Protein AF-A0A6N9CZC6-F1 (afdb_monomer_lite)

Sequence (243 aa):
MSFFLDFPEVEDEIEYLVAKSAAEATLAEVTAHAKKKPVDVLSEYLCNDPKANKLKLVVRIAGGSIERLKRIVEAMYNGASINDISKNEVIRKRIASFLINPNNETMFIPRFIRGGFKLPYDWMEYLKDERFLFVLYRDSVGPKYAARMGFQFEQEIREKISELDYVCEKGKVEIVGNKEVDIVVPQIKDPVLLVMVSYSLTTSSLQSSKANEQRQMYNMVQERNRSRLHQGKKVFFVNVVDG

Secondary structure (DSSP, 8-state):
---S---HHHHHHHHHHHHHHHHHHS-TTGGG-TTS-HHHHHHHHHTT-TTSHHHHHHHHHTT--HHHHHHHHHHHTTT--GGGGGT-HHHHHHHHHHHH-TTTS-TTS-HHHHHTTPPPTTHHHHTT-HHHHHHHHHHHHHHHHHHHHHHHHHHHHHHHHHTTT---EEEEEGGGTSEEEEEEES-TTS-SEEEEEEE-SS--HHHHHHHHHHHHHHHHHHHHHHHTGGG--PPEEEEEEE-

pLDDT: mean 83.21, std 10.36, range [39.59, 96.56]

Foldseek 3Di:
DDQDQDDVVLVVVLLVVLLVLLVVQQPPVCVPPPPPDQLVVQLVSQQQPQPCSNVQLLLVLLQHHPVLVQVVLCVQPVHDGPNCSNPDSVSSSVLSCLLCPVPPRDPPDDPVSSSSRHHDPCNNVCSNPSVSSSVVSSVVCLVVSQVVSQVVVLVVVQVVVVVVVADWDWAFAVLQPRDTFSTFTRDRPQGQETEHTETDPDDDPVLVVVVVSLVSSVVSLVVVCVVPVPVPRHHYYHYHYGD

Structure (mmCIF, N/CA/C/O backbone):
data_AF-A0A6N9CZC6-F1
#
_entry.id   AF-A0A6N9CZC6-F1
#
loop_
_atom_site.group_PDB
_atom_site.id
_atom_site.type_symbol
_atom_site.label_atom_id
_atom_site.label_alt_id
_atom_site.label_comp_id
_atom_site.label_asym_id
_atom_site.label_entity_id
_atom_site.label_seq_id
_atom_site.pdbx_PDB_ins_code
_atom_site.Cartn_x
_atom_site.Cartn_y
_atom_site.Cartn_z
_atom_site.occupancy
_atom_site.B_iso_or_equiv
_atom_site.auth_seq_id
_atom_site.auth_comp_id
_atom_site.auth_asym_id
_atom_site.auth_atom_id
_atom_site.pdbx_PDB_model_num
ATOM 1 N N . MET A 1 1 ? -9.084 -26.966 8.556 1.00 44.09 1 MET A N 1
ATOM 2 C CA . MET A 1 1 ? -9.887 -25.733 8.443 1.00 44.09 1 MET A CA 1
ATOM 3 C C . MET A 1 1 ? -8.962 -24.712 7.810 1.00 44.09 1 MET A C 1
ATOM 5 O O . MET A 1 1 ? -7.883 -24.519 8.353 1.00 44.09 1 MET A O 1
ATOM 9 N N . SER A 1 2 ? -9.272 -24.233 6.605 1.00 39.59 2 SER A N 1
ATOM 10 C CA . SER A 1 2 ? -8.464 -23.193 5.954 1.00 39.59 2 SER A CA 1
ATOM 11 C C . SER A 1 2 ? -8.762 -21.872 6.660 1.00 39.59 2 SER A C 1
ATOM 13 O O . SER A 1 2 ? -9.933 -21.578 6.873 1.00 39.59 2 SER A O 1
ATOM 15 N N . PHE A 1 3 ? -7.728 -21.151 7.093 1.00 57.88 3 PHE A N 1
ATOM 16 C CA . PHE A 1 3 ? -7.838 -19.921 7.892 1.00 57.88 3 PHE A CA 1
ATOM 17 C C . PHE A 1 3 ? -7.785 -18.645 7.040 1.00 57.88 3 PHE A C 1
ATOM 19 O O . PHE A 1 3 ? -7.690 -17.561 7.588 1.00 57.88 3 PHE A O 1
ATOM 26 N N . PHE A 1 4 ? -7.827 -18.746 5.711 1.00 68.44 4 PHE A N 1
ATOM 27 C CA . PHE A 1 4 ? -7.813 -17.557 4.864 1.00 68.44 4 PHE A CA 1
ATOM 28 C C . PHE A 1 4 ? -9.221 -16.976 4.734 1.00 68.44 4 PHE A C 1
ATOM 30 O O . PHE A 1 4 ? -10.158 -17.714 4.431 1.00 68.44 4 PHE A O 1
ATOM 37 N N . LEU A 1 5 ? -9.343 -15.658 4.929 1.00 75.88 5 LEU A N 1
ATOM 38 C CA . LEU A 1 5 ? -10.502 -14.892 4.470 1.00 75.88 5 LEU A CA 1
ATOM 39 C C . LEU A 1 5 ? -10.772 -15.209 2.994 1.00 75.88 5 LEU A C 1
ATOM 41 O O . LEU A 1 5 ? -9.836 -15.221 2.192 1.00 75.88 5 LEU A O 1
ATOM 45 N N . ASP A 1 6 ? -12.038 -15.441 2.662 1.00 81.81 6 ASP A N 1
ATOM 46 C CA . ASP A 1 6 ? -12.502 -15.782 1.319 1.00 81.81 6 ASP A CA 1
ATOM 47 C C . ASP A 1 6 ? -13.590 -14.782 0.915 1.00 81.81 6 ASP A C 1
ATOM 49 O O . ASP A 1 6 ? -14.705 -14.822 1.433 1.00 81.81 6 ASP A O 1
ATOM 53 N N . PHE A 1 7 ? -13.219 -13.848 0.039 1.00 86.69 7 PHE A N 1
ATOM 54 C CA . PHE A 1 7 ? -14.096 -12.817 -0.517 1.00 86.69 7 PHE A CA 1
ATOM 55 C C . PHE A 1 7 ? -13.980 -12.872 -2.046 1.00 86.69 7 PHE A C 1
ATOM 57 O O . PHE A 1 7 ? -13.168 -12.133 -2.618 1.00 86.69 7 PHE A O 1
ATOM 64 N N . PRO A 1 8 ? -14.747 -13.753 -2.719 1.00 88.12 8 PRO A N 1
ATOM 65 C CA 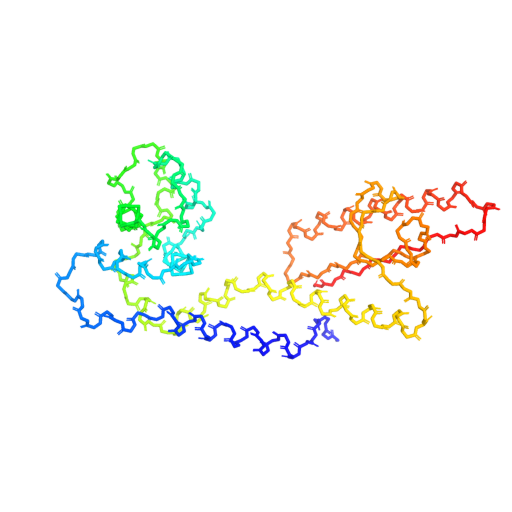. PRO A 1 8 ? -14.646 -13.968 -4.164 1.00 88.12 8 PRO A CA 1
ATOM 66 C C . PRO A 1 8 ? -14.773 -12.673 -4.973 1.00 88.12 8 PRO A C 1
ATOM 68 O O . PRO A 1 8 ? -14.046 -12.457 -5.938 1.00 88.12 8 PRO A O 1
ATOM 71 N N . GLU A 1 9 ? -15.623 -11.749 -4.531 1.00 88.50 9 GLU A N 1
ATOM 72 C CA . GLU A 1 9 ? -15.792 -10.434 -5.146 1.00 88.50 9 GLU A CA 1
ATOM 73 C C . GLU A 1 9 ? -14.521 -9.569 -5.105 1.00 88.50 9 GLU A C 1
ATOM 75 O O . GLU A 1 9 ? -14.256 -8.810 -6.041 1.00 88.50 9 GLU A O 1
ATOM 80 N N . VAL A 1 10 ? -13.706 -9.686 -4.050 1.00 87.12 10 VAL A N 1
ATOM 81 C CA . VAL A 1 10 ? -12.416 -8.989 -3.945 1.00 87.12 10 VAL A CA 1
ATOM 82 C C . VAL A 1 10 ? -11.394 -9.633 -4.879 1.00 87.12 10 VAL A C 1
ATOM 84 O O . VAL A 1 10 ? -10.600 -8.913 -5.495 1.00 87.12 10 VAL A O 1
ATOM 87 N N . GLU A 1 11 ? -11.409 -10.963 -4.998 1.00 86.81 11 GLU A N 1
ATOM 88 C CA . GLU A 1 11 ? -10.553 -11.692 -5.936 1.00 86.81 11 GLU A CA 1
ATOM 89 C C . GLU A 1 11 ? -10.871 -11.299 -7.382 1.00 86.81 11 GLU A C 1
ATOM 91 O O . GLU A 1 11 ? -9.972 -10.837 -8.090 1.00 86.81 11 GLU A O 1
ATOM 96 N N . ASP A 1 12 ? -12.144 -11.348 -7.779 1.00 89.88 12 ASP A N 1
ATOM 97 C CA . ASP A 1 12 ? -12.621 -10.960 -9.112 1.00 89.88 12 ASP A CA 1
ATOM 98 C C . ASP A 1 12 ? -12.241 -9.512 -9.457 1.00 89.88 12 ASP A C 1
ATOM 100 O O . ASP A 1 12 ? -11.750 -9.219 -10.555 1.00 89.88 12 ASP A O 1
ATOM 104 N N . GLU A 1 13 ? -12.413 -8.579 -8.513 1.00 88.06 13 GLU A N 1
ATOM 105 C CA . GLU A 1 13 ? -12.039 -7.178 -8.716 1.00 88.06 13 GLU A CA 1
ATOM 106 C C . GLU A 1 13 ? -10.526 -7.028 -8.950 1.00 88.06 13 GLU A C 1
ATOM 108 O O . GLU A 1 13 ? -10.077 -6.236 -9.787 1.00 88.06 13 GLU A O 1
ATOM 113 N N . ILE A 1 14 ? -9.714 -7.773 -8.201 1.00 86.88 14 ILE A N 1
ATOM 114 C CA . ILE A 1 14 ? -8.255 -7.747 -8.311 1.00 86.88 14 ILE A CA 1
ATOM 115 C C . ILE A 1 14 ? -7.799 -8.378 -9.624 1.00 86.88 14 ILE A C 1
ATOM 117 O O . ILE A 1 14 ? -6.962 -7.782 -10.309 1.00 86.88 14 ILE A O 1
ATOM 121 N N . GLU A 1 15 ? -8.355 -9.525 -10.010 1.00 87.69 15 GLU A N 1
ATOM 122 C CA . GLU A 1 15 ? -8.044 -10.185 -11.279 1.00 87.69 15 GLU A CA 1
ATOM 123 C C . GLU A 1 15 ? -8.408 -9.293 -12.469 1.00 87.69 15 GLU A C 1
ATOM 125 O O . GLU A 1 15 ? -7.579 -9.096 -13.365 1.00 87.69 15 GLU A O 1
ATOM 130 N N . TYR A 1 16 ? -9.577 -8.645 -12.433 1.00 88.00 16 TYR A N 1
ATOM 131 C CA . TYR A 1 16 ? -9.975 -7.665 -13.442 1.00 88.00 16 TYR A CA 1
ATOM 132 C C . TYR A 1 16 ? -8.980 -6.498 -13.542 1.00 88.00 16 TYR A C 1
ATOM 134 O O . TYR A 1 16 ? -8.562 -6.120 -14.641 1.00 88.00 16 TYR A O 1
ATOM 142 N N . LEU A 1 17 ? -8.547 -5.931 -12.410 1.00 84.06 17 LEU A N 1
ATOM 143 C CA . LEU A 1 17 ? -7.571 -4.835 -12.402 1.00 84.06 17 LEU A CA 1
ATOM 144 C C . LEU A 1 17 ? -6.201 -5.258 -12.935 1.00 84.06 17 LEU A C 1
ATOM 146 O O . LEU A 1 17 ? -5.549 -4.460 -13.618 1.00 84.06 17 LEU A O 1
ATOM 150 N N . VAL A 1 18 ? -5.752 -6.477 -12.625 1.00 85.75 18 VAL A N 1
ATOM 151 C CA . VAL A 1 18 ? -4.496 -7.038 -13.143 1.00 85.75 18 VAL A CA 1
ATOM 152 C C . VAL A 1 18 ? -4.597 -7.224 -14.654 1.00 85.75 18 VAL A C 1
ATOM 154 O O . VAL A 1 18 ? -3.734 -6.719 -15.371 1.00 85.75 18 VAL A O 1
ATOM 157 N N . ALA A 1 19 ? -5.664 -7.860 -15.144 1.00 84.25 19 ALA A N 1
ATOM 158 C CA . ALA A 1 19 ? -5.884 -8.092 -16.571 1.00 84.25 19 ALA A CA 1
ATOM 159 C C . ALA A 1 19 ? -5.955 -6.777 -17.361 1.00 84.25 19 ALA A C 1
ATOM 161 O O . ALA A 1 19 ? -5.251 -6.606 -18.357 1.00 84.25 19 ALA A O 1
ATOM 162 N N . LYS A 1 20 ? -6.732 -5.805 -16.869 1.00 83.62 20 LYS A N 1
ATOM 163 C CA . LYS A 1 20 ? -6.833 -4.472 -17.473 1.00 83.62 20 LYS A CA 1
ATOM 164 C C . LYS A 1 20 ? -5.480 -3.758 -17.516 1.00 83.62 20 LYS A C 1
ATOM 166 O O . LYS A 1 20 ? -5.111 -3.209 -18.549 1.00 83.62 20 LYS A O 1
ATOM 171 N N . SER A 1 21 ? -4.731 -3.778 -16.411 1.00 80.50 21 SER A N 1
ATOM 172 C CA . SER A 1 21 ? -3.425 -3.107 -16.332 1.00 80.50 21 SER A CA 1
ATOM 173 C C . SER A 1 21 ? -2.384 -3.758 -17.240 1.00 80.50 21 SER A C 1
ATOM 175 O O . SER A 1 21 ? -1.587 -3.047 -17.845 1.00 80.50 21 SER A O 1
ATOM 177 N N . ALA A 1 22 ? -2.396 -5.089 -17.346 1.00 79.44 22 ALA A N 1
ATOM 178 C CA . ALA A 1 22 ? -1.521 -5.822 -18.250 1.00 79.44 22 ALA A CA 1
ATOM 179 C C . ALA A 1 22 ? -1.810 -5.437 -19.707 1.00 79.44 22 ALA A C 1
ATOM 181 O O . ALA A 1 22 ? -0.889 -5.028 -20.406 1.00 79.44 22 ALA A O 1
ATOM 182 N N . ALA A 1 23 ? -3.081 -5.444 -20.119 1.00 77.81 23 ALA A N 1
ATOM 183 C CA . ALA A 1 23 ? -3.487 -5.075 -21.475 1.00 77.81 23 ALA A CA 1
ATOM 184 C C . ALA A 1 23 ? -3.146 -3.615 -21.841 1.00 77.81 23 ALA A C 1
ATOM 186 O O . ALA A 1 23 ? -2.689 -3.348 -22.949 1.00 77.81 23 ALA A O 1
ATOM 187 N N . GLU A 1 24 ? -3.318 -2.663 -20.915 1.00 77.56 24 GLU A N 1
ATOM 188 C CA . GLU A 1 24 ? -2.956 -1.247 -21.122 1.00 77.56 24 GLU A CA 1
ATOM 189 C C . GLU A 1 24 ? -1.434 -1.009 -21.191 1.00 77.56 24 GLU A C 1
ATOM 191 O O . GLU A 1 24 ? -0.971 -0.007 -21.752 1.00 77.56 24 GLU A O 1
ATOM 196 N N . ALA A 1 25 ? -0.652 -1.894 -20.572 1.00 72.44 25 ALA A N 1
ATOM 197 C CA . ALA A 1 25 ? 0.802 -1.814 -20.530 1.00 72.44 25 ALA A CA 1
ATOM 198 C C . ALA A 1 25 ? 1.474 -2.539 -21.695 1.00 72.44 25 ALA A C 1
ATOM 200 O O . ALA A 1 25 ? 2.618 -2.213 -22.019 1.00 72.44 25 ALA A O 1
ATOM 201 N N . THR A 1 26 ? 0.788 -3.495 -22.324 1.00 70.69 26 THR A N 1
ATOM 202 C CA . THR A 1 26 ? 1.320 -4.194 -23.489 1.00 70.69 26 THR A CA 1
ATOM 203 C C . THR A 1 26 ? 1.682 -3.183 -24.557 1.00 70.69 26 THR A C 1
ATOM 205 O O . THR A 1 26 ? 0.908 -2.303 -24.944 1.00 70.69 26 THR A O 1
ATOM 208 N N . LEU A 1 27 ? 2.906 -3.310 -25.041 1.00 69.25 27 LEU A N 1
ATOM 209 C CA . LEU A 1 27 ? 3.464 -2.410 -26.023 1.00 69.25 27 LEU A CA 1
ATOM 210 C C . LEU A 1 27 ? 3.004 -2.811 -27.430 1.00 69.25 27 LEU A C 1
ATOM 212 O O . LEU A 1 27 ? 3.810 -3.155 -28.293 1.00 69.25 27 LEU A O 1
ATOM 216 N N . ALA A 1 28 ? 1.688 -2.753 -27.661 1.00 58.84 28 ALA A N 1
ATOM 217 C CA . ALA A 1 28 ? 1.055 -3.042 -28.951 1.00 58.84 28 ALA A CA 1
ATOM 218 C C . ALA A 1 28 ? 1.571 -2.124 -30.083 1.00 58.84 28 ALA A C 1
ATOM 220 O O . ALA A 1 28 ? 1.475 -2.461 -31.259 1.00 58.84 28 ALA A O 1
ATOM 221 N N . GLU A 1 29 ? 2.175 -0.985 -29.731 1.00 53.75 29 GLU A N 1
ATOM 222 C CA . GLU A 1 29 ? 2.721 0.011 -30.660 1.00 53.75 29 GLU A CA 1
ATOM 223 C C . GLU A 1 29 ? 4.160 -0.287 -31.143 1.00 53.75 29 GLU A C 1
ATOM 225 O O . GLU A 1 29 ? 4.632 0.369 -32.073 1.00 53.75 29 GLU A O 1
ATOM 230 N N . VAL A 1 30 ? 4.884 -1.273 -30.581 1.00 53.44 30 VAL A N 1
ATOM 231 C CA . VAL A 1 30 ? 6.313 -1.500 -30.927 1.00 53.44 30 VAL A CA 1
ATOM 232 C C . VAL A 1 30 ? 6.559 -2.121 -32.297 1.00 53.44 30 VAL A C 1
ATOM 234 O O . VAL A 1 30 ? 7.688 -2.089 -32.796 1.00 53.44 30 VAL A O 1
ATOM 237 N N . THR A 1 31 ? 5.527 -2.592 -32.986 1.00 52.19 31 THR A N 1
ATOM 238 C CA . THR A 1 31 ? 5.663 -3.096 -34.360 1.00 52.19 31 THR A CA 1
ATOM 239 C C . THR A 1 31 ? 6.143 -2.016 -35.346 1.00 52.19 31 THR A C 1
ATOM 241 O O . THR A 1 31 ? 6.644 -2.358 -36.415 1.00 52.19 31 THR A O 1
ATOM 244 N N . ALA A 1 32 ? 6.084 -0.724 -34.989 1.00 54.78 32 ALA A N 1
ATOM 245 C CA . ALA A 1 32 ? 6.520 0.390 -35.837 1.00 54.78 32 ALA A CA 1
ATOM 246 C C . ALA A 1 32 ? 7.945 0.931 -35.546 1.00 54.78 32 ALA A C 1
ATOM 248 O O . ALA A 1 32 ? 8.435 1.790 -36.286 1.00 54.78 32 ALA A O 1
ATOM 249 N N . HIS A 1 33 ? 8.653 0.444 -34.513 1.00 58.25 33 HIS A N 1
ATOM 250 C CA . HIS A 1 33 ? 9.816 1.163 -33.942 1.00 58.25 33 HIS A CA 1
ATOM 251 C C . HIS A 1 33 ? 11.176 0.492 -34.162 1.00 58.25 33 HIS A C 1
ATOM 253 O O . HIS A 1 33 ? 12.175 0.955 -33.612 1.00 58.25 33 HIS A O 1
ATOM 259 N N . ALA A 1 34 ? 11.261 -0.517 -35.035 1.00 56.31 34 ALA A N 1
ATOM 260 C CA . ALA A 1 34 ? 12.482 -1.292 -35.311 1.00 56.31 34 ALA A CA 1
ATOM 261 C C . ALA A 1 34 ? 13.719 -0.466 -35.751 1.00 56.31 34 ALA A C 1
ATOM 263 O O . ALA A 1 34 ? 14.826 -0.994 -35.795 1.00 56.31 34 ALA A O 1
ATOM 264 N N . LYS A 1 35 ? 13.554 0.825 -36.080 1.00 69.12 35 LYS A N 1
ATOM 265 C CA . LYS A 1 35 ? 14.631 1.736 -36.516 1.00 69.12 35 LYS A CA 1
ATOM 266 C C . LYS A 1 35 ? 15.014 2.821 -35.496 1.00 69.12 35 LYS A C 1
ATOM 268 O O . LYS A 1 35 ? 15.937 3.588 -35.763 1.00 69.12 35 LYS A O 1
ATOM 273 N N . LYS A 1 36 ? 14.313 2.944 -34.363 1.00 80.56 36 LYS A N 1
ATOM 274 C CA . LYS A 1 36 ? 14.575 3.994 -33.359 1.00 80.56 36 LYS A CA 1
ATOM 275 C C . LYS A 1 36 ? 15.639 3.543 -32.352 1.00 80.56 36 LYS A C 1
ATOM 277 O O . LYS A 1 36 ? 15.807 2.352 -32.102 1.00 80.56 36 LYS A O 1
ATOM 282 N N . LYS A 1 37 ? 16.362 4.496 -31.747 1.00 87.00 37 LYS A N 1
ATOM 283 C CA . LYS A 1 37 ? 17.304 4.178 -30.662 1.00 87.00 37 LYS A CA 1
ATOM 284 C C . LYS A 1 37 ? 16.521 3.685 -29.434 1.00 87.00 37 LYS A C 1
ATOM 286 O O . LYS A 1 37 ? 15.453 4.233 -29.165 1.00 87.00 37 LYS A O 1
ATOM 291 N N . PRO A 1 38 ? 17.056 2.743 -28.632 1.00 87.31 38 PRO A N 1
ATOM 292 C CA . PRO A 1 38 ? 16.353 2.201 -27.463 1.00 87.31 38 PRO A CA 1
ATOM 293 C C . PRO A 1 38 ? 15.825 3.263 -26.485 1.00 87.31 38 PRO A C 1
ATOM 295 O O . PRO A 1 38 ? 14.725 3.123 -25.960 1.00 87.31 38 PRO A O 1
ATOM 298 N N . VAL A 1 39 ? 16.576 4.354 -26.285 1.00 89.38 39 VAL A N 1
ATOM 299 C CA . VAL A 1 39 ? 16.173 5.485 -25.426 1.00 89.38 39 VAL A CA 1
ATOM 300 C C . VAL A 1 39 ? 14.916 6.172 -25.949 1.00 89.38 39 VAL A C 1
ATOM 302 O O . VAL A 1 39 ? 14.040 6.521 -25.162 1.00 89.38 39 VAL A O 1
ATOM 305 N N . ASP A 1 40 ? 14.811 6.355 -27.264 1.00 88.75 40 ASP A N 1
ATOM 306 C CA . ASP A 1 40 ? 13.661 7.012 -27.881 1.00 88.75 40 ASP A CA 1
ATOM 307 C C . ASP A 1 40 ? 12.423 6.117 -27.805 1.00 88.75 40 ASP A C 1
ATOM 309 O O . ASP A 1 40 ? 11.349 6.604 -27.466 1.00 88.75 40 ASP A O 1
ATOM 313 N N . VAL A 1 41 ? 12.587 4.805 -28.019 1.00 87.69 41 VAL A N 1
ATOM 314 C CA . VAL A 1 41 ? 11.503 3.818 -27.866 1.00 87.69 41 VAL A CA 1
ATOM 315 C C . VAL A 1 41 ? 10.973 3.813 -26.434 1.00 87.69 41 VAL A C 1
ATOM 317 O O . VAL A 1 41 ? 9.769 3.932 -26.216 1.00 87.69 41 VAL A O 1
ATOM 320 N N . LEU A 1 42 ? 11.867 3.725 -25.446 1.00 88.44 42 LEU A N 1
ATOM 321 C CA . LEU A 1 42 ? 11.475 3.725 -24.040 1.00 88.44 42 LEU A CA 1
ATOM 322 C C . LEU A 1 42 ? 10.861 5.069 -23.623 1.00 88.44 42 LEU A C 1
ATOM 324 O O . LEU A 1 42 ? 9.877 5.102 -22.891 1.00 88.44 42 LEU A O 1
ATOM 328 N N . SER A 1 43 ? 11.406 6.185 -24.107 1.00 88.94 43 SER A N 1
ATOM 329 C CA . SER A 1 43 ? 10.829 7.503 -23.852 1.00 88.94 43 SER A CA 1
ATOM 330 C C . SER A 1 43 ? 9.417 7.614 -24.424 1.00 88.94 43 SER A C 1
ATOM 332 O O . SER A 1 43 ? 8.515 8.081 -23.743 1.00 88.94 43 SER A O 1
ATOM 334 N N . GLU A 1 44 ? 9.181 7.165 -25.649 1.00 87.44 44 GLU A N 1
ATOM 335 C CA . GLU A 1 44 ? 7.853 7.213 -26.264 1.00 87.44 44 GLU A CA 1
ATOM 336 C C . GLU A 1 44 ? 6.844 6.342 -25.511 1.00 87.44 44 GLU A C 1
ATOM 338 O O . GLU A 1 44 ? 5.753 6.810 -25.185 1.00 87.44 44 GLU A O 1
ATOM 343 N N . TYR A 1 45 ? 7.254 5.136 -25.108 1.00 85.88 45 TYR A N 1
ATOM 344 C CA . TYR A 1 45 ? 6.440 4.250 -24.278 1.00 85.88 45 TYR A CA 1
ATOM 345 C C . TYR A 1 45 ? 5.968 4.920 -22.976 1.00 85.88 45 TYR A C 1
ATOM 347 O O . TYR A 1 45 ? 4.810 4.782 -22.574 1.00 85.88 45 TYR A O 1
ATOM 355 N N . LEU A 1 46 ? 6.849 5.695 -22.340 1.00 86.94 46 LEU A N 1
ATOM 356 C CA . LEU A 1 46 ? 6.573 6.413 -21.094 1.00 86.94 46 LEU A CA 1
ATOM 357 C C . LEU A 1 46 ? 5.790 7.729 -21.291 1.00 86.94 46 LEU A C 1
ATOM 359 O O . LEU A 1 46 ? 5.404 8.358 -20.306 1.00 86.94 46 LEU A O 1
ATOM 363 N N . CYS A 1 47 ? 5.570 8.188 -22.529 1.00 83.31 47 CYS A N 1
ATOM 364 C CA . CYS A 1 47 ? 5.015 9.517 -22.815 1.00 83.31 47 CYS A CA 1
ATOM 365 C C . CYS A 1 47 ? 3.565 9.679 -22.328 1.00 83.31 47 CYS A C 1
ATOM 367 O O . CYS A 1 47 ? 3.195 10.740 -21.839 1.00 83.31 47 CYS A O 1
ATOM 369 N N . ASN A 1 48 ? 2.769 8.610 -22.376 1.00 73.06 48 ASN A N 1
ATOM 370 C CA . ASN A 1 48 ? 1.364 8.606 -21.960 1.00 73.06 48 ASN A CA 1
ATOM 371 C C . ASN A 1 48 ? 1.168 7.817 -20.657 1.00 73.06 48 ASN A C 1
ATOM 373 O O . ASN A 1 48 ? 0.332 6.919 -20.582 1.00 73.06 48 ASN A O 1
ATOM 377 N N . ASP A 1 49 ? 1.975 8.123 -19.635 1.00 75.75 49 ASP A N 1
ATOM 378 C CA . ASP A 1 49 ? 1.958 7.423 -18.345 1.00 75.75 49 ASP A CA 1
ATOM 379 C C . ASP A 1 49 ? 1.639 8.351 -17.151 1.00 75.75 49 ASP A C 1
ATOM 381 O O . ASP A 1 49 ? 2.501 8.628 -16.311 1.00 75.75 49 ASP A O 1
ATOM 385 N N . PRO A 1 50 ? 0.398 8.865 -17.034 1.00 66.62 50 PRO A N 1
ATOM 386 C CA . PRO A 1 50 ? 0.041 9.867 -16.025 1.00 66.62 50 PRO A CA 1
ATOM 387 C C . PRO A 1 50 ? 0.146 9.360 -14.577 1.00 66.62 50 PRO A C 1
ATOM 389 O O . PRO A 1 50 ? 0.248 10.164 -13.653 1.00 66.62 50 PRO A O 1
ATOM 392 N N . LYS A 1 51 ? 0.121 8.037 -14.359 1.00 71.81 51 LYS A N 1
ATOM 393 C CA . LYS A 1 51 ? 0.210 7.399 -13.029 1.00 71.81 51 LYS A CA 1
ATOM 394 C C . LYS A 1 51 ? 1.539 6.667 -12.789 1.00 71.81 51 LYS A C 1
ATOM 396 O O . LYS A 1 51 ? 1.665 5.933 -11.797 1.00 71.81 51 LYS A O 1
ATOM 401 N N . ALA A 1 52 ? 2.521 6.859 -13.673 1.00 79.75 52 ALA A N 1
ATOM 402 C CA . ALA A 1 52 ? 3.805 6.159 -13.654 1.00 79.75 52 ALA A CA 1
ATOM 403 C C . ALA A 1 52 ? 3.658 4.616 -13.619 1.00 79.75 52 ALA A C 1
ATOM 405 O O . ALA A 1 52 ? 4.470 3.921 -13.007 1.00 79.75 52 ALA A O 1
ATOM 406 N N . ASN A 1 53 ? 2.582 4.067 -14.188 1.00 79.94 53 ASN A N 1
ATOM 407 C CA . ASN A 1 53 ? 2.296 2.634 -14.229 1.00 79.94 53 ASN A CA 1
ATOM 408 C C . ASN A 1 53 ? 3.241 1.902 -15.185 1.00 79.94 53 ASN A C 1
ATOM 410 O O . ASN A 1 53 ? 3.798 0.869 -14.808 1.00 79.94 53 ASN A O 1
ATOM 414 N N . LYS A 1 54 ? 3.470 2.462 -16.375 1.00 85.50 54 LYS A N 1
ATOM 415 C CA . LYS A 1 54 ? 4.431 1.937 -17.354 1.00 85.50 54 LYS A CA 1
ATOM 416 C C . LYS A 1 54 ? 5.858 2.052 -16.823 1.00 85.50 54 LYS A C 1
ATOM 418 O O . LYS A 1 54 ? 6.628 1.101 -16.929 1.00 85.50 54 LYS A O 1
ATOM 423 N N . LEU A 1 55 ? 6.198 3.155 -16.151 1.00 88.56 55 LEU A N 1
ATOM 424 C CA . LEU A 1 55 ? 7.503 3.297 -15.501 1.00 88.56 55 LEU A CA 1
ATOM 425 C C . LEU A 1 55 ? 7.715 2.247 -14.403 1.00 88.56 55 LEU A C 1
ATOM 427 O O . LEU A 1 55 ? 8.777 1.632 -14.353 1.00 88.56 55 LEU A O 1
ATOM 431 N N . LYS A 1 56 ? 6.732 2.026 -13.520 1.00 87.12 56 LYS A N 1
ATOM 432 C CA . LYS A 1 56 ? 6.831 1.005 -12.458 1.00 87.12 56 LYS A CA 1
ATOM 433 C C . LYS A 1 56 ? 7.131 -0.375 -13.029 1.00 87.12 56 LYS A C 1
ATOM 435 O O . LYS A 1 56 ? 7.942 -1.097 -12.455 1.00 87.12 56 LYS A O 1
ATOM 440 N N . LEU A 1 57 ? 6.499 -0.717 -14.147 1.00 86.12 57 LEU A N 1
ATOM 441 C CA . LEU A 1 57 ? 6.731 -1.973 -14.843 1.00 86.12 57 LEU A CA 1
ATOM 442 C C . LEU A 1 57 ? 8.165 -2.062 -15.381 1.00 86.12 57 LEU A C 1
ATOM 444 O O . LEU A 1 57 ? 8.870 -3.015 -15.073 1.00 86.12 57 LEU A O 1
ATOM 448 N N . VAL A 1 58 ? 8.631 -1.044 -16.107 1.00 89.56 58 VAL A N 1
ATOM 449 C CA . VAL A 1 58 ? 10.006 -1.005 -16.642 1.00 89.56 58 VAL A CA 1
ATOM 450 C C . VAL A 1 58 ? 11.038 -1.104 -15.516 1.00 89.56 58 VAL A C 1
ATOM 452 O O . VAL A 1 58 ? 12.011 -1.845 -15.615 1.00 89.56 58 VAL A O 1
ATOM 455 N N . VAL A 1 59 ? 10.809 -0.405 -14.405 1.00 90.50 59 VAL A N 1
ATOM 456 C CA . VAL A 1 59 ? 11.681 -0.473 -13.226 1.00 90.50 59 VAL A CA 1
ATOM 457 C C . VAL A 1 59 ? 11.710 -1.877 -12.624 1.00 90.50 59 VAL A C 1
ATOM 459 O O . VAL A 1 59 ? 12.775 -2.327 -12.214 1.00 90.50 59 VAL A O 1
ATOM 462 N N . ARG A 1 60 ? 10.578 -2.589 -12.604 1.00 88.06 60 ARG A N 1
ATOM 463 C CA . ARG A 1 60 ? 10.519 -3.988 -12.155 1.00 88.06 60 ARG A CA 1
ATOM 464 C C . ARG A 1 60 ? 11.259 -4.932 -13.091 1.00 88.06 60 ARG A C 1
ATOM 466 O O . ARG A 1 60 ? 11.978 -5.791 -12.600 1.00 88.06 60 ARG A O 1
ATOM 473 N N . ILE A 1 61 ? 11.142 -4.738 -14.405 1.00 89.25 61 ILE A N 1
ATOM 474 C CA . ILE A 1 61 ? 11.918 -5.492 -15.406 1.00 89.25 61 ILE A CA 1
ATOM 475 C C . ILE A 1 61 ? 13.421 -5.303 -15.168 1.00 89.25 61 ILE A C 1
ATOM 477 O O . ILE A 1 61 ? 14.193 -6.249 -15.270 1.00 89.25 61 ILE A O 1
ATOM 481 N N . ALA A 1 62 ? 13.837 -4.097 -14.780 1.00 88.69 62 ALA A N 1
ATOM 482 C CA . ALA A 1 62 ? 15.217 -3.810 -14.401 1.00 88.69 62 ALA A CA 1
ATOM 483 C C . ALA A 1 62 ? 15.636 -4.384 -13.026 1.00 88.69 62 ALA A C 1
ATOM 485 O O . ALA A 1 62 ? 16.792 -4.234 -12.634 1.00 88.69 62 ALA A O 1
ATOM 486 N N . GLY A 1 63 ? 14.720 -5.001 -12.269 1.00 84.38 63 GLY A N 1
ATOM 487 C CA . GLY A 1 63 ? 14.958 -5.500 -10.907 1.00 84.38 63 GLY A CA 1
ATOM 488 C C . GLY A 1 63 ? 14.976 -4.413 -9.822 1.00 84.38 63 GLY A C 1
ATOM 489 O O . GLY A 1 63 ? 15.390 -4.664 -8.688 1.00 84.38 63 GLY A O 1
ATOM 490 N N . GLY A 1 64 ? 14.543 -3.197 -10.155 1.00 85.31 64 GLY A N 1
ATOM 491 C CA . GLY A 1 64 ? 14.540 -2.040 -9.267 1.00 85.31 64 GLY A CA 1
ATOM 492 C C . GLY A 1 64 ? 13.218 -1.835 -8.525 1.00 85.31 64 GLY A C 1
ATOM 493 O O . GLY A 1 64 ? 12.216 -2.508 -8.761 1.00 85.31 64 GLY A O 1
ATOM 494 N N . SER A 1 65 ? 13.191 -0.834 -7.637 1.00 86.62 65 SER A N 1
ATOM 495 C CA . SER A 1 65 ? 11.950 -0.342 -7.022 1.00 86.62 65 SER A CA 1
ATOM 496 C C . SER A 1 65 ? 11.681 1.109 -7.405 1.00 86.62 65 SER A C 1
ATOM 498 O O . SER A 1 65 ? 12.610 1.912 -7.547 1.00 86.62 65 SER A O 1
ATOM 500 N N . ILE A 1 66 ? 10.402 1.461 -7.555 1.00 86.81 66 ILE A N 1
ATOM 501 C CA . ILE A 1 66 ? 10.004 2.817 -7.946 1.00 86.81 66 ILE A CA 1
ATOM 502 C C . ILE A 1 66 ? 10.386 3.838 -6.867 1.00 86.81 66 ILE A C 1
ATOM 504 O O . ILE A 1 66 ? 10.796 4.945 -7.191 1.00 86.81 66 ILE A O 1
ATOM 508 N N . GLU A 1 67 ? 10.341 3.464 -5.587 1.00 86.12 67 GLU A N 1
ATOM 509 C CA . GLU A 1 67 ? 10.768 4.302 -4.460 1.00 86.12 67 GLU A CA 1
ATOM 510 C C . GLU A 1 67 ? 12.264 4.606 -4.517 1.00 86.12 67 GLU A C 1
ATOM 512 O O . GLU A 1 67 ? 12.679 5.735 -4.257 1.00 86.12 67 GLU A O 1
ATOM 517 N N . ARG A 1 68 ? 13.086 3.614 -4.876 1.00 87.00 68 ARG A N 1
ATOM 518 C CA . ARG A 1 68 ? 14.523 3.824 -5.072 1.00 87.00 68 ARG A CA 1
ATOM 519 C C . ARG A 1 68 ? 14.772 4.714 -6.290 1.00 87.00 68 ARG A C 1
ATOM 521 O O . ARG A 1 68 ? 15.598 5.618 -6.191 1.00 87.00 68 ARG A O 1
ATOM 528 N N . LEU A 1 69 ? 14.028 4.523 -7.386 1.00 88.50 69 LEU A N 1
ATOM 529 C CA . LEU A 1 69 ? 14.141 5.387 -8.564 1.00 88.50 69 LEU A CA 1
ATOM 530 C C . LEU A 1 69 ? 13.747 6.834 -8.243 1.00 88.50 69 LEU A C 1
ATOM 532 O O . LEU A 1 69 ? 14.447 7.740 -8.670 1.00 88.50 69 LEU A O 1
ATOM 536 N N . LYS A 1 70 ? 12.681 7.068 -7.464 1.00 88.69 70 LYS A N 1
ATOM 537 C CA . LYS A 1 70 ? 12.269 8.419 -7.033 1.00 88.69 70 LYS A CA 1
ATOM 538 C C . LYS A 1 70 ? 13.409 9.173 -6.362 1.00 88.69 70 LYS A C 1
ATOM 540 O O . LYS A 1 70 ? 13.753 10.258 -6.806 1.00 88.69 70 LYS A O 1
ATOM 545 N N . ARG A 1 71 ? 14.048 8.551 -5.366 1.00 84.62 71 ARG A N 1
ATOM 546 C CA . ARG A 1 71 ? 15.188 9.143 -4.643 1.00 84.62 71 ARG A CA 1
ATOM 547 C C . ARG A 1 71 ? 16.350 9.469 -5.577 1.00 84.62 71 ARG A C 1
ATOM 549 O O . ARG A 1 71 ? 17.016 10.483 -5.417 1.00 84.62 71 ARG A O 1
ATOM 556 N N . ILE A 1 72 ? 16.590 8.592 -6.547 1.00 84.19 72 ILE A N 1
ATOM 557 C CA . ILE A 1 72 ? 17.620 8.765 -7.568 1.00 84.19 72 ILE A CA 1
ATOM 558 C C . ILE A 1 72 ? 17.276 9.951 -8.483 1.00 84.19 72 ILE A C 1
ATOM 560 O O . ILE A 1 72 ? 18.102 10.838 -8.661 1.00 84.19 72 ILE A O 1
ATOM 564 N N . VAL A 1 73 ? 16.056 10.016 -9.014 1.00 84.00 73 VAL A N 1
ATOM 565 C CA . VAL A 1 73 ? 15.575 11.094 -9.897 1.00 84.00 73 VAL A CA 1
ATOM 566 C C . VAL A 1 73 ? 15.594 12.449 -9.186 1.00 84.00 73 VAL A C 1
ATOM 568 O O . VAL A 1 73 ? 16.116 13.413 -9.744 1.00 84.00 73 VAL A O 1
ATOM 571 N N . GLU A 1 74 ? 15.112 12.508 -7.943 1.00 84.69 74 GLU A N 1
ATOM 572 C CA . GLU A 1 74 ? 15.140 13.714 -7.104 1.00 84.69 74 GLU A CA 1
ATOM 573 C C . GLU A 1 74 ? 16.575 14.218 -6.892 1.00 84.69 74 GLU A C 1
ATOM 575 O O . GLU A 1 74 ? 16.835 15.414 -7.042 1.00 84.69 74 GLU A O 1
ATOM 580 N N . ALA A 1 75 ? 17.513 13.305 -6.611 1.00 79.31 75 ALA A N 1
ATOM 581 C CA . ALA A 1 75 ? 18.921 13.630 -6.393 1.00 79.31 75 ALA A CA 1
ATOM 582 C C . ALA A 1 75 ? 19.660 14.056 -7.674 1.00 79.31 75 ALA A C 1
ATOM 584 O O . ALA A 1 75 ? 20.573 14.874 -7.612 1.00 79.31 75 ALA A O 1
ATOM 585 N N . MET A 1 76 ? 19.301 13.501 -8.834 1.00 75.00 76 MET A N 1
ATOM 586 C CA . MET A 1 76 ? 20.013 13.745 -10.097 1.00 75.00 76 MET A CA 1
ATOM 587 C C . MET A 1 76 ? 19.534 14.974 -10.855 1.00 75.00 76 MET A C 1
ATOM 589 O O . MET A 1 76 ? 20.299 15.568 -11.614 1.00 75.00 76 MET A O 1
ATOM 593 N N . TYR A 1 77 ? 18.259 15.323 -10.713 1.00 76.06 77 TYR A N 1
ATOM 594 C CA . TYR A 1 77 ? 17.610 16.271 -11.611 1.00 76.06 77 TYR A CA 1
ATOM 595 C C . TYR A 1 77 ? 16.984 17.453 -10.862 1.00 76.06 77 TYR A C 1
ATOM 597 O O . TYR A 1 77 ? 15.957 17.970 -11.290 1.00 76.06 77 TYR A O 1
ATOM 605 N N . ASN A 1 78 ? 17.624 17.901 -9.773 1.00 72.38 78 ASN A N 1
ATOM 606 C CA . ASN A 1 78 ? 17.276 19.112 -9.016 1.00 72.38 78 ASN A CA 1
ATOM 607 C C . ASN A 1 78 ? 15.786 19.194 -8.635 1.00 72.38 78 ASN A C 1
ATOM 609 O O . ASN A 1 78 ? 15.115 20.179 -8.936 1.00 72.38 78 ASN A O 1
ATOM 613 N N . GLY A 1 79 ? 15.259 18.152 -7.985 1.00 68.50 79 GLY A N 1
ATOM 614 C CA . GLY A 1 79 ? 13.866 18.133 -7.518 1.00 68.50 79 GLY A CA 1
ATOM 615 C C . GLY A 1 79 ? 12.829 17.744 -8.575 1.00 68.50 79 GLY A C 1
ATOM 616 O O . GLY A 1 79 ? 11.634 17.875 -8.324 1.00 68.50 79 GLY A O 1
ATOM 617 N N . ALA A 1 80 ? 13.257 17.243 -9.739 1.00 77.06 80 ALA A N 1
ATOM 618 C CA . ALA A 1 80 ? 12.348 16.629 -10.702 1.00 77.06 80 ALA A CA 1
ATOM 619 C C . ALA A 1 80 ? 11.567 15.470 -10.069 1.00 77.06 80 ALA A C 1
ATOM 621 O O . ALA A 1 80 ? 12.132 14.649 -9.339 1.00 77.06 80 ALA A O 1
ATOM 622 N N . SER A 1 81 ? 10.284 15.357 -10.407 1.00 81.69 81 SER A N 1
ATOM 623 C CA . SER A 1 81 ? 9.460 14.235 -9.982 1.00 81.69 81 SER A CA 1
ATOM 624 C C . SER A 1 81 ? 9.352 13.193 -11.086 1.00 81.69 81 SER A C 1
ATOM 626 O O . SER A 1 81 ? 9.214 13.512 -12.266 1.00 81.69 81 SER A O 1
ATOM 628 N N . ILE A 1 82 ? 9.285 11.915 -10.706 1.00 81.62 82 ILE A N 1
ATOM 629 C CA . ILE A 1 82 ? 8.881 10.862 -11.650 1.00 81.62 82 ILE A CA 1
ATOM 630 C C . ILE A 1 82 ? 7.462 11.090 -12.199 1.00 81.62 82 ILE A C 1
ATOM 632 O O . ILE A 1 82 ? 7.107 10.549 -13.239 1.00 81.62 82 ILE A O 1
ATOM 636 N N . ASN A 1 83 ? 6.637 11.882 -11.507 1.00 79.88 83 ASN A N 1
ATOM 637 C CA . ASN A 1 83 ? 5.281 12.191 -11.953 1.00 79.88 83 ASN A CA 1
ATOM 638 C C . ASN A 1 83 ? 5.282 13.126 -13.176 1.00 79.88 83 ASN A C 1
ATOM 640 O O . ASN A 1 83 ? 4.301 13.169 -13.918 1.00 79.88 83 ASN A O 1
ATOM 644 N N . ASP A 1 84 ? 6.394 13.821 -13.426 1.00 78.75 84 ASP A N 1
ATOM 645 C CA . ASP A 1 84 ? 6.539 14.747 -14.549 1.00 78.75 84 ASP A CA 1
ATOM 646 C C . ASP A 1 84 ? 6.887 14.034 -15.862 1.00 78.75 84 ASP A C 1
ATOM 648 O O . ASP A 1 84 ? 6.909 14.663 -16.916 1.00 78.75 84 ASP A O 1
ATOM 652 N N . ILE A 1 85 ? 7.120 12.718 -15.839 1.00 80.44 85 ILE A N 1
ATOM 653 C CA . ILE A 1 85 ? 7.535 11.919 -17.005 1.00 80.44 85 ILE A CA 1
ATOM 654 C C . ILE A 1 85 ? 6.558 12.028 -18.176 1.00 80.44 85 ILE A C 1
ATOM 656 O O . ILE A 1 85 ? 6.977 12.176 -19.326 1.00 80.44 85 ILE A O 1
ATOM 660 N N . SER A 1 86 ? 5.257 12.007 -17.884 1.00 78.19 86 SER A N 1
ATOM 661 C CA . SER A 1 86 ? 4.214 12.144 -18.908 1.00 78.19 86 SER A CA 1
ATOM 662 C C . SER A 1 86 ? 4.189 13.537 -19.551 1.00 78.19 86 SER A C 1
ATOM 664 O O . SER A 1 86 ? 3.726 13.694 -20.674 1.00 78.19 86 SER A O 1
ATOM 666 N N . LYS A 1 87 ? 4.720 14.557 -18.866 1.00 81.38 87 LYS A N 1
ATOM 667 C CA . LYS A 1 87 ? 4.636 15.968 -19.276 1.00 81.38 87 LYS A CA 1
ATOM 668 C C . LYS A 1 87 ? 5.963 16.541 -19.767 1.00 81.38 87 LYS A C 1
ATOM 670 O O . LYS A 1 87 ? 5.968 17.550 -20.462 1.00 81.38 87 LYS A O 1
ATOM 675 N N . ASN A 1 88 ? 7.087 15.923 -19.409 1.00 86.19 88 ASN A N 1
ATOM 676 C CA . ASN A 1 88 ? 8.419 16.456 -19.654 1.00 86.19 88 ASN A CA 1
ATOM 677 C C . ASN A 1 88 ? 9.291 15.440 -20.400 1.00 86.19 88 ASN A C 1
ATOM 679 O O . ASN A 1 88 ? 9.830 14.493 -19.821 1.00 86.19 88 ASN A O 1
ATOM 683 N N . GLU A 1 89 ? 9.469 15.678 -21.701 1.00 88.25 89 GLU A N 1
ATOM 684 C CA . GLU A 1 89 ? 10.300 14.841 -22.568 1.00 88.25 89 GLU A CA 1
ATOM 685 C C . GLU A 1 89 ? 11.760 14.765 -22.106 1.00 88.25 89 GLU A C 1
ATOM 687 O O . GLU A 1 89 ? 12.373 13.703 -22.209 1.00 88.25 89 GLU A O 1
ATOM 692 N N . VAL A 1 90 ? 12.316 15.849 -21.559 1.00 87.06 90 VAL A N 1
ATOM 693 C CA . VAL A 1 90 ? 13.713 15.884 -21.101 1.00 87.06 90 VAL A CA 1
ATOM 694 C C . VAL A 1 90 ? 13.908 14.941 -19.917 1.00 87.06 90 VAL A C 1
ATOM 696 O O . VAL A 1 90 ? 14.831 14.127 -19.929 1.00 87.06 90 VAL A O 1
ATOM 699 N N . ILE A 1 91 ? 13.025 15.009 -18.916 1.00 85.94 91 ILE A N 1
ATOM 700 C CA . ILE A 1 91 ? 13.053 14.101 -17.757 1.00 85.94 91 ILE A CA 1
ATOM 701 C C . ILE A 1 91 ? 12.852 12.658 -18.222 1.00 85.94 91 ILE A C 1
ATOM 703 O O . ILE A 1 91 ? 13.587 11.762 -17.810 1.00 85.94 91 ILE A O 1
ATOM 707 N N . ARG A 1 92 ? 11.897 12.430 -19.124 1.00 89.06 92 ARG A N 1
ATOM 708 C CA . ARG A 1 92 ? 11.582 11.099 -19.642 1.00 89.06 92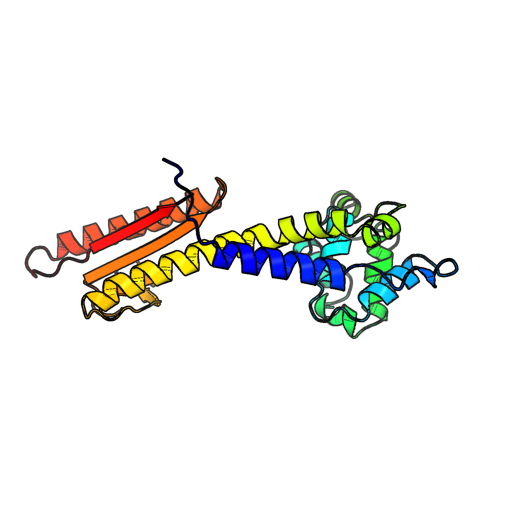 ARG A CA 1
ATOM 709 C C . ARG A 1 92 ? 12.741 10.468 -20.412 1.00 89.06 92 ARG A C 1
ATOM 711 O O . ARG A 1 92 ? 13.073 9.315 -20.153 1.00 89.06 92 ARG A O 1
ATOM 718 N N . LYS A 1 93 ? 13.401 11.218 -21.302 1.00 89.19 93 LYS A N 1
ATOM 719 C CA . LYS A 1 93 ? 14.595 10.754 -22.029 1.00 89.19 93 LYS A CA 1
ATOM 720 C C . LYS A 1 93 ? 15.759 10.462 -21.090 1.00 89.19 93 LYS A C 1
ATOM 722 O O . LYS A 1 93 ? 16.429 9.457 -21.273 1.00 89.19 93 LYS A O 1
ATOM 727 N N . ARG A 1 94 ? 15.970 11.293 -20.068 1.00 87.56 94 ARG A N 1
ATOM 728 C CA . ARG A 1 94 ? 16.997 11.065 -19.040 1.00 87.56 94 ARG A CA 1
ATOM 729 C C . ARG A 1 94 ? 16.737 9.785 -18.246 1.00 87.56 94 ARG A C 1
ATOM 731 O O . ARG A 1 94 ? 17.607 8.935 -18.141 1.00 87.56 94 ARG A O 1
ATOM 738 N N . ILE A 1 95 ? 15.509 9.581 -17.776 1.00 88.56 95 ILE A N 1
ATOM 739 C CA . ILE A 1 95 ? 15.136 8.343 -17.078 1.00 88.56 95 ILE A CA 1
ATOM 740 C C . ILE A 1 95 ? 15.284 7.126 -17.998 1.00 88.56 95 ILE A C 1
ATOM 742 O O . ILE A 1 95 ? 15.823 6.107 -17.572 1.00 88.56 95 ILE A O 1
ATOM 746 N N . ALA A 1 96 ? 14.869 7.229 -19.264 1.00 90.12 96 ALA A N 1
ATOM 747 C CA . ALA A 1 96 ? 15.049 6.160 -20.242 1.00 90.12 96 ALA A CA 1
ATOM 748 C C . ALA A 1 96 ? 16.536 5.824 -20.459 1.00 90.12 96 ALA A C 1
ATOM 750 O O . ALA A 1 96 ? 16.924 4.658 -20.397 1.00 90.12 96 ALA A O 1
ATOM 751 N N . SER A 1 97 ? 17.381 6.837 -20.652 1.00 89.25 97 SER A N 1
ATOM 752 C CA . SER A 1 97 ? 18.831 6.676 -20.770 1.00 89.25 97 SER A CA 1
ATOM 753 C C . SER A 1 97 ? 19.455 6.053 -19.526 1.00 89.25 97 SER A C 1
ATOM 755 O O . SER A 1 97 ? 20.260 5.132 -19.660 1.00 89.25 97 SER A O 1
ATOM 757 N N . PHE A 1 98 ? 19.060 6.494 -18.329 1.00 88.88 98 PHE A N 1
ATOM 758 C CA . PHE A 1 98 ? 19.512 5.912 -17.069 1.00 88.88 98 PHE A CA 1
ATOM 759 C C . PHE A 1 98 ? 19.146 4.429 -16.965 1.00 88.88 98 PHE A C 1
ATOM 761 O O . PHE A 1 98 ? 20.002 3.625 -16.621 1.00 88.88 98 PHE A O 1
ATOM 768 N N . LEU A 1 99 ? 17.914 4.040 -17.300 1.00 90.12 99 LEU A N 1
ATOM 769 C CA . LEU A 1 99 ? 17.473 2.640 -17.225 1.00 90.12 99 LEU A CA 1
ATOM 770 C C . LEU A 1 99 ? 18.178 1.746 -18.259 1.00 90.12 99 LEU A C 1
ATOM 772 O O . LEU A 1 99 ? 18.472 0.584 -17.985 1.00 90.12 99 LEU A O 1
ATOM 776 N N . ILE A 1 100 ? 18.496 2.280 -19.439 1.00 90.06 100 ILE A N 1
ATOM 777 C CA . ILE A 1 100 ? 19.216 1.542 -20.489 1.00 90.06 100 ILE A CA 1
ATOM 778 C C . ILE A 1 100 ? 20.711 1.437 -20.172 1.00 90.06 100 ILE A C 1
ATOM 780 O O . ILE A 1 100 ? 21.328 0.388 -20.370 1.00 90.06 100 ILE A O 1
ATOM 784 N N . ASN A 1 101 ? 21.315 2.518 -19.681 1.00 87.25 101 ASN A N 1
ATOM 785 C CA . ASN A 1 101 ? 22.729 2.560 -19.341 1.00 87.25 101 ASN A CA 1
ATOM 786 C C . ASN A 1 101 ? 22.995 3.409 -18.081 1.00 87.25 101 ASN A C 1
ATOM 788 O O . ASN A 1 101 ? 23.461 4.551 -18.185 1.00 87.25 101 ASN A O 1
ATOM 792 N N . PRO A 1 102 ? 22.819 2.824 -16.879 1.00 83.19 102 PRO A N 1
ATOM 793 C CA . PRO A 1 102 ? 22.986 3.537 -15.607 1.00 83.19 102 PRO A CA 1
ATOM 794 C C . PRO A 1 102 ? 24.401 4.082 -15.374 1.00 83.19 102 PRO A C 1
ATOM 796 O O . PRO A 1 102 ? 24.629 4.921 -14.504 1.00 83.19 102 PRO A O 1
ATOM 799 N N . ASN A 1 103 ? 25.392 3.579 -16.115 1.00 75.94 103 ASN A N 1
ATOM 800 C CA . ASN A 1 103 ? 26.789 3.963 -15.948 1.00 75.94 103 ASN A CA 1
ATOM 801 C C . ASN A 1 103 ? 27.158 5.252 -16.682 1.00 75.94 103 ASN A C 1
ATOM 803 O O . ASN A 1 103 ? 28.193 5.830 -16.356 1.00 75.94 103 ASN A O 1
ATOM 807 N N . ASN A 1 104 ? 26.337 5.699 -17.633 1.00 69.44 104 ASN A N 1
ATOM 808 C CA . ASN A 1 104 ? 26.670 6.835 -18.489 1.00 69.44 104 ASN A CA 1
ATOM 809 C C . ASN A 1 104 ? 26.321 8.193 -17.858 1.00 69.44 104 ASN A C 1
ATOM 811 O O . ASN A 1 104 ? 26.948 9.194 -18.176 1.00 69.44 104 ASN A O 1
ATOM 815 N N . GLU A 1 105 ? 25.330 8.243 -16.963 1.00 62.44 105 GLU A N 1
ATOM 816 C CA . GLU A 1 105 ? 24.715 9.523 -16.581 1.00 62.44 105 GLU A CA 1
ATOM 817 C C . GLU A 1 105 ? 25.081 10.039 -15.179 1.00 62.44 105 GLU A C 1
ATOM 819 O O . GLU A 1 105 ? 24.817 11.199 -14.875 1.00 62.44 105 GLU A O 1
ATOM 824 N N . THR A 1 106 ? 25.656 9.218 -14.284 1.00 62.19 106 THR A N 1
ATOM 825 C CA . THR A 1 106 ? 25.577 9.533 -12.841 1.00 62.19 106 THR A CA 1
ATOM 826 C C . THR A 1 106 ? 26.825 9.121 -12.054 1.00 62.19 106 THR A C 1
ATOM 828 O O . THR A 1 106 ? 26.912 8.018 -11.502 1.00 62.19 106 THR A O 1
ATOM 831 N N . MET A 1 107 ? 27.808 10.020 -11.953 1.00 59.44 107 MET A N 1
ATOM 832 C CA . MET A 1 107 ? 29.028 9.774 -11.168 1.00 59.44 107 MET A CA 1
ATOM 833 C C . MET A 1 107 ? 28.751 9.698 -9.651 1.00 59.44 107 MET A C 1
ATOM 835 O O . MET A 1 107 ? 29.454 8.988 -8.936 1.00 59.44 107 MET A O 1
ATOM 839 N N . PHE A 1 108 ? 27.683 10.351 -9.178 1.00 74.06 108 PHE A N 1
ATOM 840 C CA . PHE A 1 108 ? 27.342 10.489 -7.754 1.00 74.06 108 PHE A CA 1
ATOM 841 C C . PHE A 1 108 ? 26.497 9.346 -7.169 1.00 74.06 108 PHE A C 1
ATOM 843 O O . PHE A 1 108 ? 26.308 9.285 -5.957 1.00 74.06 108 PHE A O 1
ATOM 850 N N . ILE A 1 109 ? 26.004 8.414 -7.995 1.00 77.75 109 ILE A N 1
ATOM 851 C CA . ILE A 1 109 ? 25.241 7.255 -7.509 1.00 77.75 109 ILE A CA 1
ATOM 852 C C . ILE A 1 109 ? 26.185 6.061 -7.332 1.00 77.75 109 ILE A C 1
ATOM 854 O O . ILE A 1 109 ? 26.913 5.702 -8.271 1.00 77.75 109 ILE A O 1
ATOM 858 N N . PRO A 1 110 ? 26.173 5.380 -6.170 1.00 83.12 110 PRO A N 1
ATOM 859 C CA . PRO A 1 110 ? 26.974 4.179 -5.967 1.00 83.12 110 PRO A CA 1
ATOM 860 C C . PRO A 1 110 ? 26.726 3.133 -7.062 1.00 83.12 110 PRO A C 1
ATOM 862 O O . PRO A 1 110 ? 25.583 2.868 -7.436 1.00 83.12 110 PRO A O 1
ATOM 865 N N . ARG A 1 111 ? 27.798 2.509 -7.573 1.00 81.56 111 ARG A N 1
ATOM 866 C CA . ARG A 1 111 ? 27.708 1.487 -8.640 1.00 81.56 111 ARG A CA 1
ATOM 867 C C . ARG A 1 111 ? 26.757 0.347 -8.282 1.00 81.56 111 ARG A C 1
ATOM 869 O O . ARG A 1 111 ? 26.007 -0.105 -9.136 1.00 81.56 111 ARG A O 1
ATOM 876 N N . PHE A 1 112 ? 26.760 -0.065 -7.015 1.00 81.62 112 PHE A N 1
ATOM 877 C CA . PHE A 1 112 ? 25.861 -1.097 -6.505 1.00 81.62 112 PHE A CA 1
ATOM 878 C C . PHE A 1 112 ? 24.382 -0.732 -6.705 1.00 81.62 112 PHE A C 1
ATOM 880 O O . PHE A 1 112 ? 23.597 -1.553 -7.164 1.00 81.62 112 PHE A O 1
ATOM 887 N N . ILE A 1 113 ? 24.014 0.525 -6.437 1.00 79.75 113 ILE A N 1
ATOM 888 C CA . ILE A 1 113 ? 22.642 1.014 -6.615 1.00 79.75 113 ILE A CA 1
ATOM 889 C C . ILE A 1 113 ? 22.286 1.111 -8.102 1.00 79.75 113 ILE A C 1
ATOM 891 O O . ILE A 1 113 ? 21.200 0.699 -8.494 1.00 79.75 113 ILE A O 1
ATOM 895 N N . ARG A 1 114 ? 23.212 1.597 -8.938 1.00 79.62 114 ARG A N 1
ATOM 896 C CA . ARG A 1 114 ? 23.030 1.685 -10.397 1.00 79.62 114 ARG A CA 1
ATOM 897 C C . ARG A 1 114 ? 22.797 0.330 -11.061 1.00 79.62 114 ARG A C 1
ATOM 899 O O . ARG A 1 114 ? 21.974 0.230 -11.964 1.00 79.62 114 ARG A O 1
ATOM 906 N N . GLY A 1 115 ? 23.520 -0.700 -10.618 1.00 76.50 115 GLY A N 1
ATOM 907 C CA . GLY A 1 115 ? 23.413 -2.051 -11.172 1.00 76.50 115 GLY A CA 1
ATOM 908 C C . GLY A 1 115 ? 21.997 -2.623 -11.088 1.00 76.50 115 GLY A C 1
ATOM 909 O O . GLY A 1 115 ? 21.584 -3.327 -12.001 1.00 76.50 115 GLY A O 1
ATOM 910 N N . GLY A 1 116 ? 21.233 -2.250 -10.057 1.00 81.88 116 GLY A N 1
ATOM 911 C CA . GLY A 1 116 ? 19.845 -2.682 -9.860 1.00 81.88 116 GLY A CA 1
ATOM 912 C C . GLY A 1 116 ? 18.792 -1.938 -10.689 1.00 81.88 116 GLY A C 1
ATOM 913 O O . GLY A 1 116 ? 17.609 -2.098 -10.419 1.00 81.88 116 GLY A O 1
ATOM 914 N N . PHE A 1 117 ? 19.197 -1.084 -11.635 1.00 86.56 117 PHE A N 1
ATOM 915 C CA . PHE A 1 117 ? 18.292 -0.366 -12.545 1.00 86.56 117 PHE A CA 1
ATOM 916 C C . PHE A 1 117 ? 18.608 -0.593 -14.022 1.00 86.56 117 PHE A C 1
ATOM 918 O O . PHE A 1 117 ? 17.975 0.018 -14.881 1.00 86.56 117 PHE A O 1
ATOM 925 N N . LYS A 1 118 ? 19.579 -1.456 -14.333 1.00 88.75 118 LYS A N 1
ATOM 926 C CA . LYS A 1 118 ? 19.942 -1.748 -15.715 1.00 88.75 118 LYS A CA 1
ATOM 927 C C . LYS A 1 118 ? 18.896 -2.668 -16.337 1.00 88.75 118 LYS A C 1
ATOM 929 O O . LYS A 1 118 ? 18.736 -3.803 -15.897 1.00 88.75 118 LYS A O 1
ATOM 934 N N . LEU A 1 119 ? 18.245 -2.202 -17.397 1.00 90.62 119 LEU A N 1
ATOM 935 C CA . LEU A 1 119 ? 17.359 -3.045 -18.187 1.00 90.62 119 LEU A CA 1
ATOM 936 C C . LEU A 1 119 ? 18.137 -4.190 -18.864 1.00 90.62 119 LEU A C 1
ATOM 938 O O . LEU A 1 119 ? 19.245 -3.966 -19.374 1.00 90.62 119 LEU A O 1
ATOM 942 N N . PRO A 1 120 ? 17.562 -5.405 -18.905 1.00 89.62 120 PRO A N 1
ATOM 943 C CA . PRO A 1 120 ? 18.042 -6.489 -19.758 1.00 89.62 120 PRO A CA 1
ATOM 944 C C . PRO A 1 120 ? 18.102 -6.060 -21.229 1.00 89.62 120 PRO A C 1
ATOM 946 O O . PRO A 1 120 ? 17.380 -5.158 -21.643 1.00 89.62 120 PRO A O 1
ATOM 949 N N . TYR A 1 121 ? 18.948 -6.694 -22.041 1.00 85.75 121 TYR A N 1
ATOM 950 C CA . TYR A 1 121 ? 19.086 -6.332 -23.462 1.00 85.75 121 TYR A CA 1
ATOM 951 C C . TYR A 1 121 ? 17.787 -6.559 -24.259 1.00 85.75 121 TYR A C 1
ATOM 953 O O . TYR A 1 121 ? 17.444 -5.783 -25.148 1.00 85.75 121 TYR A O 1
ATOM 961 N N . ASP A 1 122 ? 17.045 -7.590 -23.878 1.00 87.00 122 ASP A N 1
ATOM 962 C CA . ASP A 1 122 ? 15.776 -8.072 -24.419 1.00 87.00 122 ASP A CA 1
ATOM 963 C C . ASP A 1 122 ? 14.542 -7.432 -23.754 1.00 87.00 122 ASP A C 1
ATOM 965 O O . ASP A 1 122 ? 13.429 -7.924 -23.916 1.00 87.00 122 ASP A O 1
ATOM 969 N N . TRP A 1 123 ? 14.695 -6.305 -23.042 1.00 87.56 123 TRP A N 1
ATOM 970 C CA . TRP A 1 123 ? 13.594 -5.649 -22.316 1.00 87.56 123 TRP A CA 1
ATOM 971 C C . TRP A 1 123 ? 12.338 -5.366 -23.149 1.00 87.56 123 TRP A C 1
ATOM 973 O O . TRP A 1 123 ? 11.231 -5.362 -22.615 1.00 87.56 123 TRP A O 1
ATOM 983 N N . MET A 1 124 ? 12.497 -5.142 -24.455 1.00 85.31 124 MET A N 1
ATOM 984 C CA . MET A 1 124 ? 11.377 -4.923 -25.372 1.00 85.31 124 MET A CA 1
ATOM 985 C C . MET A 1 124 ? 10.529 -6.180 -25.574 1.00 85.31 124 MET A C 1
ATOM 987 O O . MET A 1 124 ? 9.325 -6.055 -25.767 1.00 85.31 124 MET A O 1
ATOM 991 N N . GLU A 1 125 ? 11.124 -7.373 -25.517 1.00 84.94 125 GLU A N 1
ATOM 992 C CA . GLU A 1 125 ? 10.381 -8.633 -25.622 1.00 84.94 125 GLU A CA 1
ATOM 993 C C . GLU A 1 125 ? 9.535 -8.866 -24.365 1.00 84.94 125 GLU A C 1
ATOM 995 O O . GLU A 1 125 ? 8.365 -9.226 -24.476 1.00 84.94 125 GLU A O 1
ATOM 1000 N N . TYR A 1 126 ? 10.049 -8.517 -23.178 1.00 85.94 126 TYR A N 1
ATOM 1001 C CA . TYR A 1 126 ? 9.261 -8.555 -21.938 1.00 85.94 126 TYR A CA 1
ATOM 1002 C C . TYR A 1 126 ? 8.037 -7.626 -21.969 1.00 85.94 126 TYR A C 1
ATOM 1004 O O . TYR A 1 126 ? 7.027 -7.931 -21.345 1.00 85.94 126 TYR A O 1
ATOM 1012 N N . LEU A 1 127 ? 8.098 -6.502 -22.694 1.00 84.06 127 LEU A N 1
ATOM 1013 C CA . LEU A 1 127 ? 6.956 -5.588 -22.850 1.00 84.06 127 LEU A CA 1
ATOM 1014 C C . LEU A 1 127 ? 5.931 -6.037 -23.905 1.00 84.06 127 LEU A C 1
ATOM 1016 O O . LEU A 1 127 ? 4.855 -5.442 -23.995 1.00 84.06 127 LEU A O 1
ATOM 1020 N N . LYS A 1 128 ? 6.256 -7.056 -24.707 1.00 82.50 128 LYS A N 1
ATOM 1021 C CA . LYS A 1 128 ? 5.330 -7.691 -25.659 1.00 82.50 128 LYS A CA 1
ATOM 1022 C C . LYS A 1 128 ? 4.649 -8.924 -25.072 1.00 82.50 128 LYS A C 1
ATOM 1024 O O . LYS A 1 128 ? 3.578 -9.298 -25.535 1.00 82.50 128 LYS A O 1
ATOM 1029 N N . ASP A 1 129 ? 5.272 -9.574 -24.093 1.00 83.75 129 ASP A N 1
ATOM 1030 C CA . ASP A 1 129 ? 4.729 -10.781 -23.476 1.00 83.75 129 ASP A CA 1
ATOM 1031 C C . ASP A 1 129 ? 3.659 -10.440 -22.429 1.00 83.75 129 ASP A C 1
ATOM 1033 O O . ASP A 1 129 ? 3.947 -10.195 -21.257 1.00 83.75 129 ASP A O 1
ATOM 1037 N N . GLU A 1 130 ? 2.395 -10.473 -22.851 1.00 81.19 130 GLU A N 1
ATOM 1038 C CA . GLU A 1 130 ? 1.233 -10.236 -21.987 1.00 81.19 130 GLU A CA 1
ATOM 1039 C C . GLU A 1 130 ? 1.209 -11.128 -20.741 1.00 81.19 130 GLU A C 1
ATOM 1041 O O . GLU A 1 130 ? 0.809 -10.675 -19.667 1.00 81.19 130 GLU A O 1
ATOM 1046 N N . ARG A 1 131 ? 1.665 -12.385 -20.843 1.00 82.69 131 ARG A N 1
ATOM 1047 C CA . ARG A 1 131 ? 1.675 -13.316 -19.702 1.00 82.69 131 ARG A CA 1
ATOM 1048 C C . ARG A 1 131 ? 2.716 -12.897 -18.678 1.00 82.69 131 ARG A C 1
ATOM 1050 O O . ARG A 1 131 ? 2.448 -12.924 -17.478 1.00 82.69 131 ARG A O 1
ATOM 1057 N N . PHE A 1 132 ? 3.884 -12.472 -19.145 1.00 84.31 132 PHE A N 1
ATOM 1058 C CA . PHE A 1 132 ? 4.921 -11.932 -18.276 1.00 84.31 132 PHE A CA 1
ATOM 1059 C C . PHE A 1 132 ? 4.458 -10.641 -17.584 1.00 84.31 132 PHE A C 1
ATOM 1061 O O . PHE A 1 132 ? 4.608 -10.497 -16.367 1.00 84.31 132 PHE A O 1
ATOM 1068 N N . LEU A 1 133 ? 3.819 -9.733 -18.328 1.00 81.88 133 LEU A N 1
ATOM 1069 C CA . LEU A 1 133 ? 3.238 -8.511 -17.767 1.00 81.88 133 LEU A CA 1
ATOM 1070 C C . LEU A 1 133 ? 2.162 -8.814 -16.724 1.00 81.88 133 LEU A C 1
ATOM 1072 O O . LEU A 1 133 ? 2.157 -8.194 -15.660 1.00 81.88 133 LEU A O 1
ATOM 1076 N N . PHE A 1 134 ? 1.292 -9.788 -16.990 1.00 82.69 134 PHE A N 1
ATOM 1077 C CA . PHE A 1 134 ? 0.261 -10.230 -16.055 1.00 82.69 134 PHE A CA 1
ATOM 1078 C C . PHE A 1 134 ? 0.860 -10.663 -14.711 1.00 82.69 134 PHE A C 1
ATOM 1080 O O . PHE A 1 134 ? 0.421 -10.181 -13.665 1.00 82.69 134 PHE A O 1
ATOM 1087 N N . VAL A 1 135 ? 1.903 -11.501 -14.723 1.00 83.94 135 VAL A N 1
ATOM 1088 C CA . VAL A 1 135 ? 2.601 -11.939 -13.498 1.00 83.94 135 VAL A CA 1
ATOM 1089 C C . VAL A 1 135 ? 3.197 -10.743 -12.753 1.00 83.94 135 VAL A C 1
ATOM 1091 O O . VAL A 1 135 ? 2.951 -10.570 -11.558 1.00 83.94 135 VAL A O 1
ATOM 1094 N N . LEU A 1 136 ? 3.901 -9.853 -13.459 1.00 82.69 136 LEU A N 1
ATOM 1095 C CA . LEU A 1 136 ? 4.487 -8.660 -12.843 1.00 82.69 136 LEU A CA 1
ATOM 1096 C C . LEU A 1 136 ? 3.439 -7.718 -12.239 1.00 82.69 136 LEU A C 1
ATOM 1098 O O . LEU A 1 136 ? 3.705 -7.094 -11.205 1.00 82.69 136 LEU A O 1
ATOM 1102 N N . TYR A 1 137 ? 2.264 -7.580 -12.857 1.00 81.00 137 TYR A N 1
ATOM 1103 C CA . TYR A 1 137 ? 1.171 -6.785 -12.299 1.00 81.00 137 TYR A CA 1
ATOM 1104 C C . TYR A 1 137 ? 0.518 -7.472 -11.107 1.00 81.00 137 TYR A C 1
ATOM 1106 O O . TYR A 1 137 ? 0.272 -6.789 -10.110 1.00 81.00 137 TYR A O 1
ATOM 1114 N N . ARG A 1 138 ? 0.305 -8.790 -11.149 1.00 84.12 138 ARG A N 1
ATOM 1115 C CA . ARG A 1 138 ? -0.230 -9.568 -10.021 1.00 84.12 138 ARG A CA 1
ATOM 1116 C C . ARG A 1 138 ? 0.630 -9.375 -8.769 1.00 84.12 138 ARG A C 1
ATOM 1118 O O . ARG A 1 138 ? 0.115 -8.955 -7.732 1.00 84.12 138 ARG A O 1
ATOM 1125 N N . ASP A 1 139 ? 1.950 -9.475 -8.908 1.00 79.50 139 ASP A N 1
ATOM 1126 C CA . ASP A 1 139 ? 2.906 -9.194 -7.824 1.00 79.50 139 ASP A CA 1
ATOM 1127 C C . ASP A 1 139 ? 2.843 -7.740 -7.327 1.00 79.50 139 ASP A C 1
ATOM 1129 O O . ASP A 1 139 ? 3.201 -7.423 -6.194 1.00 79.50 139 ASP A O 1
ATOM 1133 N N . SER A 1 140 ? 2.426 -6.798 -8.180 1.00 75.88 140 SER A N 1
ATOM 1134 C CA . SER A 1 140 ? 2.263 -5.385 -7.796 1.00 75.88 140 SER A CA 1
ATOM 1135 C C . SER A 1 140 ? 1.011 -5.121 -6.981 1.00 75.88 140 SER A C 1
ATOM 1137 O O . SER A 1 140 ? 0.969 -4.173 -6.194 1.00 75.88 140 SER A O 1
ATOM 1139 N N . VAL A 1 141 ? -0.006 -5.948 -7.188 1.00 77.88 141 VAL A N 1
ATOM 1140 C CA . VAL A 1 141 ? -1.325 -5.776 -6.601 1.00 77.88 141 VAL A CA 1
ATOM 1141 C C . VAL A 1 141 ? -1.458 -6.571 -5.300 1.00 77.88 141 VAL A C 1
ATOM 1143 O O . VAL A 1 141 ? -2.287 -6.197 -4.482 1.00 77.88 141 VAL A O 1
ATOM 1146 N N . GLY A 1 142 ? -0.582 -7.545 -5.017 1.00 76.50 142 GLY A N 1
ATOM 1147 C CA . GLY A 1 142 ? -0.567 -8.311 -3.757 1.00 76.50 142 GLY A CA 1
ATOM 1148 C C . GLY A 1 142 ? -0.749 -7.477 -2.472 1.00 76.50 142 GLY A C 1
ATOM 1149 O O . GLY A 1 142 ? -1.639 -7.783 -1.678 1.00 76.50 142 GLY A O 1
ATOM 1150 N N . PRO A 1 143 ? -0.015 -6.364 -2.268 1.00 75.00 143 PRO A N 1
ATOM 1151 C CA . PRO A 1 143 ? -0.243 -5.490 -1.113 1.00 75.00 143 PRO A CA 1
ATOM 1152 C C . PRO A 1 143 ? -1.635 -4.835 -1.085 1.00 75.00 143 PRO A C 1
ATOM 1154 O O . PRO A 1 143 ? -2.199 -4.630 -0.013 1.00 75.00 143 PRO A O 1
ATOM 1157 N N . LYS A 1 144 ? -2.203 -4.507 -2.255 1.00 80.94 144 LYS A N 1
ATOM 1158 C CA . LYS A 1 144 ? -3.571 -3.974 -2.363 1.00 80.94 144 LYS A CA 1
ATOM 1159 C C . LYS A 1 144 ? -4.611 -5.052 -2.085 1.00 80.94 144 LYS A C 1
ATOM 1161 O O . LYS A 1 144 ? -5.625 -4.738 -1.479 1.00 80.94 144 LYS A O 1
ATOM 1166 N N . TYR A 1 145 ? -4.350 -6.288 -2.507 1.00 84.19 145 TYR A N 1
ATOM 1167 C CA . TYR A 1 145 ? -5.206 -7.433 -2.222 1.00 84.19 145 TYR A CA 1
ATOM 1168 C C . TYR A 1 145 ? -5.335 -7.639 -0.708 1.00 84.19 145 TYR A C 1
ATOM 1170 O O . TYR A 1 145 ? -6.439 -7.544 -0.185 1.00 84.19 145 TYR A O 1
ATOM 1178 N N . ALA A 1 146 ? -4.218 -7.744 0.023 1.00 81.44 146 ALA A N 1
ATOM 1179 C CA . ALA A 1 146 ? -4.254 -7.849 1.487 1.00 81.44 146 ALA A CA 1
ATOM 1180 C C . ALA A 1 146 ? -5.005 -6.678 2.152 1.00 81.44 146 ALA A C 1
ATOM 1182 O O . ALA A 1 146 ? -5.806 -6.881 3.061 1.00 81.44 146 ALA A O 1
ATOM 1183 N N . ALA A 1 147 ? -4.779 -5.447 1.685 1.00 83.00 147 ALA A N 1
ATOM 1184 C CA . ALA A 1 147 ? -5.485 -4.283 2.213 1.00 83.00 147 ALA A CA 1
ATOM 1185 C C . ALA A 1 147 ? -7.005 -4.351 1.972 1.00 83.00 147 ALA A C 1
ATOM 1187 O O . ALA A 1 147 ? -7.771 -3.966 2.852 1.00 83.00 147 ALA A O 1
ATOM 1188 N N . ARG A 1 148 ? -7.443 -4.849 0.809 1.00 87.31 148 ARG A N 1
ATOM 1189 C CA . ARG A 1 148 ? -8.868 -5.009 0.483 1.00 87.31 148 ARG A CA 1
ATOM 1190 C C . ARG A 1 148 ? -9.532 -6.115 1.283 1.00 87.31 148 ARG A C 1
ATOM 1192 O O . ARG A 1 148 ? -10.602 -5.868 1.817 1.00 87.31 148 ARG A O 1
ATOM 1199 N N . MET A 1 149 ? -8.883 -7.268 1.430 1.00 87.50 149 MET A N 1
ATOM 1200 C CA . MET A 1 149 ? -9.392 -8.359 2.270 1.00 87.50 149 MET A CA 1
ATOM 1201 C C . MET A 1 149 ? -9.599 -7.888 3.713 1.00 87.50 149 MET A C 1
ATOM 1203 O O . MET A 1 149 ? -10.666 -8.079 4.288 1.00 87.50 149 MET A O 1
ATOM 1207 N N . GLY A 1 150 ? -8.608 -7.183 4.275 1.00 86.25 150 GLY A N 1
ATOM 1208 C CA . GLY A 1 150 ? -8.723 -6.603 5.614 1.00 86.25 150 GLY A CA 1
ATOM 1209 C C . GLY A 1 150 ? -9.834 -5.555 5.726 1.00 86.25 150 GLY A C 1
ATOM 1210 O O . GLY A 1 150 ? -10.531 -5.518 6.735 1.00 86.25 150 GLY A O 1
ATOM 1211 N N . PHE A 1 151 ? -10.027 -4.727 4.694 1.00 88.94 151 PHE A N 1
ATOM 1212 C CA . PHE A 1 151 ? -11.117 -3.751 4.656 1.00 88.94 151 PHE A CA 1
ATOM 1213 C C . PHE A 1 151 ? -12.493 -4.420 4.586 1.00 88.94 151 PHE A C 1
ATOM 1215 O O . PHE A 1 151 ? -13.385 -4.020 5.328 1.00 88.94 151 PHE A O 1
ATOM 1222 N N . GLN A 1 152 ? -12.662 -5.433 3.733 1.00 90.88 152 GLN A N 1
ATOM 1223 C CA . GLN A 1 152 ? -13.924 -6.156 3.581 1.00 90.88 152 GLN A CA 1
ATOM 1224 C C . GLN A 1 152 ? -14.323 -6.834 4.895 1.00 90.88 152 GLN A C 1
ATOM 1226 O O . GLN A 1 152 ? -15.440 -6.665 5.373 1.00 90.88 152 GLN A O 1
ATOM 1231 N N . PHE A 1 153 ? -13.365 -7.478 5.556 1.00 89.31 153 PHE A N 1
ATOM 1232 C CA . PHE A 1 153 ? -13.578 -8.063 6.874 1.00 89.31 153 PHE A CA 1
ATOM 1233 C C . PHE A 1 153 ? -13.888 -7.016 7.963 1.00 89.31 153 PHE A C 1
ATOM 1235 O O . PHE A 1 153 ? -14.735 -7.247 8.825 1.00 89.31 153 PHE A O 1
ATOM 1242 N N . GLU A 1 154 ? -13.261 -5.830 7.925 1.00 91.19 154 GLU A N 1
ATOM 1243 C CA . GLU A 1 154 ? -13.642 -4.712 8.806 1.00 91.19 154 GLU A CA 1
ATOM 1244 C C . GLU A 1 154 ? -15.110 -4.301 8.585 1.00 91.19 154 GLU A C 1
ATOM 1246 O O . GLU A 1 154 ? -15.817 -4.033 9.560 1.00 91.19 154 GLU A O 1
ATOM 1251 N N . GLN A 1 155 ? -15.585 -4.270 7.332 1.00 92.00 155 GLN A N 1
ATOM 1252 C CA . GLN A 1 155 ? -16.983 -3.949 7.022 1.00 92.00 155 GLN A CA 1
ATOM 1253 C C . GLN A 1 155 ? -17.950 -4.998 7.571 1.00 92.00 155 GLN A C 1
ATOM 1255 O O . GLN A 1 155 ? -18.912 -4.612 8.229 1.00 92.00 155 GLN A O 1
ATOM 1260 N N . GLU A 1 156 ? -17.668 -6.294 7.421 1.00 91.69 156 GLU A N 1
ATOM 1261 C CA . GLU A 1 156 ? -18.523 -7.344 7.999 1.00 91.69 156 GLU A CA 1
ATOM 1262 C C . GLU A 1 156 ? -18.659 -7.206 9.523 1.00 91.69 156 GLU A C 1
ATOM 1264 O O . GLU A 1 156 ? -19.753 -7.341 10.077 1.00 91.69 156 GLU A O 1
ATOM 1269 N N . ILE A 1 157 ? -17.568 -6.867 10.225 1.00 92.00 157 ILE A N 1
ATOM 1270 C CA . ILE A 1 157 ? -17.622 -6.605 11.672 1.00 92.00 157 ILE A CA 1
ATOM 1271 C C . ILE A 1 157 ? -18.515 -5.392 11.968 1.00 92.00 157 ILE A C 1
ATOM 1273 O O . ILE A 1 157 ? -19.321 -5.433 12.901 1.00 92.00 157 ILE A O 1
ATOM 1277 N N . ARG A 1 158 ? -18.392 -4.305 11.195 1.00 93.75 158 ARG A N 1
ATOM 1278 C CA . ARG A 1 158 ? -19.229 -3.104 11.365 1.00 93.75 158 ARG A CA 1
ATOM 1279 C C . ARG A 1 158 ? -20.703 -3.395 11.118 1.00 93.75 158 ARG A C 1
ATOM 1281 O O . ARG A 1 158 ? -21.537 -2.916 11.884 1.00 93.75 158 ARG A O 1
ATOM 1288 N N . GLU A 1 159 ? -21.024 -4.168 10.089 1.00 93.62 159 GLU A N 1
ATOM 1289 C CA . GLU A 1 159 ? -22.392 -4.583 9.775 1.00 93.62 159 GLU A CA 1
ATOM 1290 C C . GLU A 1 159 ? -22.984 -5.390 10.931 1.00 93.62 159 GLU A C 1
ATOM 1292 O O . GLU A 1 159 ? -24.056 -5.052 11.431 1.00 93.62 159 GLU A O 1
ATOM 1297 N N . LYS A 1 160 ? -22.229 -6.356 11.466 1.00 93.38 160 LYS A N 1
ATOM 1298 C CA . LYS A 1 160 ? -22.644 -7.157 12.629 1.00 93.38 160 LYS A CA 1
ATOM 1299 C C . LYS A 1 160 ? -22.863 -6.330 13.893 1.00 93.38 160 LYS A C 1
ATOM 1301 O O . LYS A 1 160 ? -23.768 -6.624 14.665 1.00 93.38 160 LYS A O 1
ATOM 1306 N N . ILE A 1 161 ? -22.058 -5.296 14.124 1.00 92.31 161 ILE A N 1
ATOM 1307 C CA . ILE A 1 161 ? -22.269 -4.369 15.247 1.00 92.31 161 ILE A CA 1
ATOM 1308 C C . ILE A 1 161 ? -23.494 -3.477 14.995 1.00 92.31 161 ILE A C 1
ATOM 1310 O O . ILE A 1 161 ? -24.245 -3.188 15.926 1.00 92.31 161 ILE A O 1
ATOM 1314 N N . SER A 1 162 ? -23.719 -3.068 13.747 1.00 90.81 162 SER A N 1
ATOM 1315 C CA . SER A 1 162 ? -24.863 -2.234 13.363 1.00 90.81 162 SER A CA 1
ATOM 1316 C C . SER A 1 162 ? -26.192 -2.987 13.486 1.00 90.81 162 SER A C 1
ATOM 1318 O O . SER A 1 162 ? -27.184 -2.387 13.884 1.00 90.81 162 SER A O 1
ATOM 1320 N N . GLU A 1 163 ? -26.210 -4.305 13.243 1.00 94.69 163 GLU A N 1
ATOM 1321 C CA . GLU A 1 163 ? -27.354 -5.197 13.527 1.00 94.69 163 GLU A CA 1
ATOM 1322 C C . GLU A 1 163 ? -27.765 -5.196 15.013 1.00 94.69 163 GLU A C 1
ATOM 1324 O O . GLU A 1 163 ? -28.880 -5.590 15.347 1.00 94.69 163 GLU A O 1
ATOM 1329 N N . LEU A 1 164 ? -26.875 -4.753 15.908 1.00 92.25 164 LEU A N 1
ATOM 1330 C CA . LEU A 1 164 ? -27.113 -4.610 17.347 1.00 92.25 164 LEU A CA 1
ATOM 1331 C C . LEU A 1 164 ? -27.459 -3.162 17.753 1.00 92.25 164 LEU A C 1
ATOM 1333 O O . LEU A 1 164 ? -27.351 -2.823 18.932 1.00 92.25 164 LEU A O 1
ATOM 1337 N N . ASP A 1 165 ? -27.824 -2.304 16.794 1.00 91.81 165 ASP A N 1
ATOM 1338 C CA . ASP A 1 165 ? -28.164 -0.883 16.979 1.00 91.81 165 ASP A CA 1
ATOM 1339 C C . ASP A 1 165 ? -27.027 -0.021 17.570 1.00 91.81 165 ASP A C 1
ATOM 1341 O O . ASP A 1 165 ? -27.255 1.032 18.176 1.00 91.81 165 ASP A O 1
ATOM 1345 N N . TYR A 1 166 ? -25.772 -0.438 17.380 1.00 92.38 166 TYR A N 1
ATOM 1346 C CA . TYR A 1 166 ? -24.599 0.329 17.796 1.00 92.38 166 TYR A CA 1
ATOM 1347 C C . TYR A 1 166 ? -23.979 1.114 16.638 1.00 92.38 166 TYR A C 1
ATOM 1349 O O . TYR A 1 166 ? -23.749 0.595 15.548 1.00 92.38 166 TYR A O 1
ATOM 1357 N N . VAL A 1 167 ? -23.613 2.367 16.913 1.00 91.38 167 VAL A N 1
ATOM 1358 C CA . VAL A 1 167 ? -22.825 3.196 15.991 1.00 91.38 167 VAL A CA 1
ATOM 1359 C C . VAL A 1 167 ? -21.343 2.834 16.102 1.00 91.38 167 VAL A C 1
ATOM 1361 O O . VAL A 1 167 ? -20.830 2.585 17.195 1.00 91.38 167 VAL A O 1
ATOM 1364 N N . CYS A 1 168 ? -20.658 2.818 14.958 1.00 94.12 168 CYS A N 1
ATOM 1365 C CA . CYS A 1 168 ? -19.226 2.566 14.861 1.00 94.12 168 CYS A CA 1
ATOM 1366 C C . CYS A 1 168 ? -18.483 3.812 14.363 1.00 94.12 168 CYS A C 1
ATOM 1368 O O . CYS A 1 168 ? -18.794 4.335 13.294 1.00 94.12 168 CYS A O 1
ATOM 1370 N N . GLU A 1 169 ? -17.426 4.219 15.059 1.00 95.06 169 GLU A N 1
ATOM 1371 C CA . GLU A 1 169 ? -16.489 5.258 14.615 1.00 95.06 169 GLU A CA 1
ATOM 1372 C C . GLU A 1 169 ? -15.112 4.668 14.278 1.00 95.06 169 GLU A C 1
ATOM 1374 O O . GLU A 1 169 ? -14.770 3.564 14.700 1.00 95.06 169 GLU A O 1
ATOM 1379 N N . LYS A 1 170 ? -14.312 5.417 13.513 1.00 95.00 170 LYS A N 1
ATOM 1380 C CA . LYS A 1 170 ? -12.881 5.169 13.285 1.00 95.00 170 LYS A CA 1
ATOM 1381 C C . LYS A 1 170 ? -12.106 6.413 13.685 1.00 95.00 170 LYS A C 1
ATOM 1383 O O . LYS A 1 170 ? -12.504 7.519 13.318 1.00 95.00 170 LYS A O 1
ATOM 1388 N N . GLY A 1 171 ? -10.994 6.258 14.396 1.00 94.94 171 GLY A N 1
ATOM 1389 C CA . GLY A 1 171 ? -10.139 7.402 14.702 1.00 94.94 171 GLY A CA 1
ATOM 1390 C C . GLY A 1 171 ? -9.209 7.206 15.885 1.00 94.94 171 GLY A C 1
ATOM 1391 O O . GLY A 1 171 ? -9.015 6.100 16.383 1.00 94.94 171 GLY A O 1
ATOM 1392 N N . LYS A 1 172 ? -8.593 8.308 16.319 1.00 96.44 172 LYS A N 1
ATOM 1393 C CA . LYS A 1 172 ? -7.620 8.306 17.415 1.00 96.44 172 LYS A CA 1
ATOM 1394 C C . LYS A 1 172 ? -8.318 8.286 18.765 1.00 96.44 172 LYS A C 1
ATOM 1396 O O . LYS A 1 172 ? -9.136 9.162 19.032 1.00 96.44 172 LYS A O 1
ATOM 1401 N N . VAL A 1 173 ? -7.947 7.343 19.628 1.00 95.56 173 VAL A N 1
ATOM 1402 C CA . VAL A 1 173 ? -8.579 7.175 20.943 1.00 95.56 173 VAL A CA 1
ATOM 1403 C C . VAL A 1 173 ? -7.572 7.432 22.065 1.00 95.56 173 VAL A C 1
ATOM 1405 O O . VAL A 1 173 ? -6.502 6.824 22.123 1.00 95.56 173 VAL A O 1
ATOM 1408 N N . GLU A 1 174 ? -7.923 8.327 22.989 1.00 93.06 174 GLU A N 1
ATOM 1409 C CA . GLU A 1 174 ? -7.038 8.779 24.072 1.00 93.06 174 GLU A CA 1
ATOM 1410 C C . GLU A 1 174 ? -6.606 7.633 25.001 1.00 93.06 174 GLU A C 1
ATOM 1412 O O . GLU A 1 174 ? -5.434 7.539 25.360 1.00 93.06 174 GLU A O 1
ATOM 1417 N N . ILE A 1 175 ? -7.524 6.710 25.321 1.00 91.25 175 ILE A N 1
ATOM 1418 C CA . ILE A 1 175 ? -7.275 5.569 26.225 1.00 91.25 175 ILE A CA 1
ATOM 1419 C C . ILE A 1 175 ? -6.102 4.680 25.790 1.00 91.25 175 ILE A C 1
ATOM 1421 O 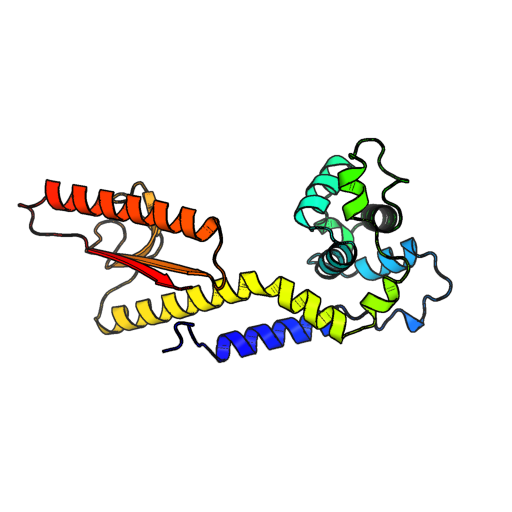O . ILE A 1 175 ? -5.482 4.030 26.625 1.00 91.25 175 ILE A O 1
ATOM 1425 N N . VAL A 1 176 ? -5.792 4.662 24.496 1.00 93.19 176 VAL A N 1
ATOM 1426 C CA . VAL A 1 176 ? -4.707 3.876 23.897 1.00 93.19 176 VAL A CA 1
ATOM 1427 C C . VAL A 1 176 ? -3.568 4.771 23.400 1.00 93.19 176 VAL A C 1
ATOM 1429 O O . VAL A 1 176 ? -2.839 4.409 22.479 1.00 93.19 176 VAL A O 1
ATOM 1432 N N . GLY A 1 177 ? -3.412 5.958 23.994 1.00 92.38 177 GLY A N 1
ATOM 1433 C CA . GLY A 1 177 ? -2.320 6.884 23.691 1.00 92.38 177 GLY A CA 1
ATOM 1434 C C . GLY A 1 177 ? -2.500 7.643 22.376 1.00 92.38 177 GLY A C 1
ATOM 1435 O O . GLY A 1 177 ? -1.520 7.872 21.672 1.00 92.38 177 GLY A O 1
ATOM 1436 N N . ASN A 1 178 ? -3.737 8.013 22.024 1.00 94.00 178 ASN A N 1
ATOM 1437 C CA . ASN A 1 178 ? -4.085 8.686 20.761 1.00 94.00 178 ASN A CA 1
ATOM 1438 C C . ASN A 1 178 ? -3.695 7.890 19.502 1.00 94.00 178 ASN A C 1
ATOM 1440 O O . ASN A 1 178 ? -3.462 8.470 18.436 1.00 94.00 178 ASN A O 1
ATOM 1444 N N . LYS A 1 179 ? -3.635 6.561 19.623 1.00 93.75 179 LYS A N 1
ATOM 1445 C CA . LYS A 1 179 ? -3.470 5.647 18.491 1.00 93.75 179 LYS A CA 1
ATOM 1446 C C . LYS A 1 179 ? -4.774 5.511 17.716 1.00 93.75 179 LYS A C 1
ATOM 1448 O O . LYS A 1 179 ? -5.856 5.648 18.289 1.00 93.75 179 LYS A O 1
ATOM 1453 N N . GLU A 1 180 ? -4.645 5.272 16.416 1.00 94.19 180 GLU A N 1
ATOM 1454 C CA . GLU A 1 180 ? -5.778 5.024 15.528 1.00 94.19 180 GLU A CA 1
ATOM 1455 C C . GLU A 1 180 ? -6.383 3.647 15.824 1.00 94.19 180 GLU A C 1
ATOM 1457 O O . GLU A 1 180 ? -5.654 2.668 15.980 1.00 94.19 180 GLU A O 1
ATOM 1462 N N . VAL A 1 181 ? -7.708 3.603 15.948 1.00 95.00 181 VAL A N 1
ATOM 1463 C CA . VAL A 1 181 ? -8.495 2.389 16.172 1.00 95.00 181 VAL A CA 1
ATOM 1464 C C . VAL A 1 181 ? -9.469 2.223 15.018 1.00 95.00 181 VAL A C 1
ATOM 1466 O O . VAL A 1 181 ? -10.145 3.189 14.651 1.00 95.00 181 VAL A O 1
ATOM 1469 N N . ASP A 1 182 ? -9.537 1.01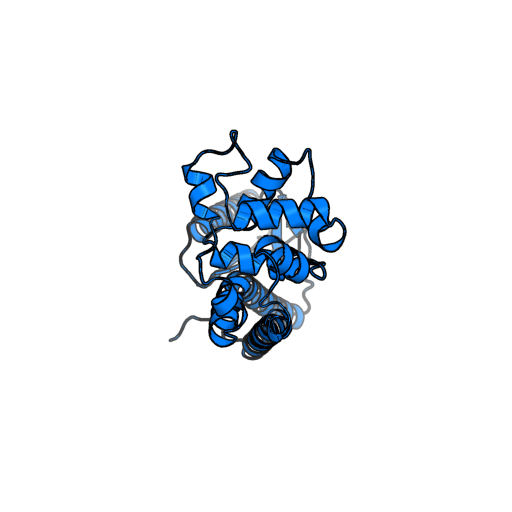1 14.464 1.00 94.25 182 ASP A N 1
ATOM 1470 C CA . ASP A 1 182 ? -10.356 0.715 13.288 1.00 94.25 182 ASP A CA 1
ATOM 1471 C C . ASP A 1 182 ? -11.844 0.841 13.604 1.00 94.25 182 ASP A C 1
ATOM 1473 O O . ASP A 1 182 ? -12.544 1.588 12.926 1.00 94.25 182 ASP A O 1
ATOM 1477 N N . ILE A 1 183 ? -12.319 0.188 14.670 1.00 96.00 183 ILE A N 1
ATOM 1478 C CA . ILE A 1 183 ? -13.726 0.247 15.079 1.00 96.00 183 ILE A CA 1
ATOM 1479 C C . ILE A 1 183 ? -13.823 0.637 16.549 1.00 96.00 183 ILE A C 1
ATOM 1481 O O . ILE A 1 183 ? -13.278 -0.023 17.436 1.00 96.00 183 ILE A O 1
ATOM 1485 N N . VAL A 1 184 ? -14.564 1.708 16.805 1.00 96.56 184 VAL A N 1
ATOM 1486 C CA . VAL A 1 184 ? -14.847 2.224 18.139 1.00 96.56 184 VAL A CA 1
ATOM 1487 C C . VAL A 1 184 ? -16.349 2.278 18.348 1.00 96.56 184 VAL A C 1
ATOM 1489 O O . VAL A 1 184 ? -17.061 2.877 17.548 1.00 96.56 184 VAL A O 1
ATOM 1492 N N . VAL A 1 185 ? -16.824 1.690 19.443 1.00 95.50 185 VAL A N 1
ATOM 1493 C CA . VAL A 1 185 ? -18.250 1.641 19.782 1.00 95.50 185 VAL A CA 1
ATOM 1494 C C . VAL A 1 185 ? -18.477 2.224 21.176 1.00 95.50 185 VAL A C 1
ATOM 1496 O O . VAL A 1 185 ? -17.760 1.839 22.102 1.00 95.50 185 VAL A O 1
ATOM 1499 N N . PRO A 1 186 ? -19.487 3.086 21.390 1.00 92.00 186 PRO A N 1
ATOM 1500 C CA . PRO A 1 186 ? -20.310 3.713 20.353 1.00 92.00 186 PRO A CA 1
ATOM 1501 C C . PRO A 1 186 ? -19.622 4.924 19.695 1.00 92.00 186 PRO A C 1
ATOM 1503 O O . PRO A 1 186 ? -19.992 5.315 18.598 1.00 92.00 186 PRO A O 1
ATOM 1506 N N . GLN A 1 187 ? -18.646 5.536 20.378 1.00 93.88 187 GLN A N 1
ATOM 1507 C CA . GLN A 1 187 ? -17.959 6.752 19.928 1.00 93.88 187 GLN A CA 1
ATOM 1508 C C . GLN A 1 187 ? -16.569 6.887 20.567 1.00 93.88 187 GLN A C 1
ATOM 1510 O O . GLN A 1 187 ? -16.330 6.396 21.674 1.00 93.88 187 GLN A O 1
ATOM 1515 N N . ILE A 1 188 ? -15.672 7.623 19.914 1.00 94.44 188 ILE A N 1
ATOM 1516 C CA . ILE A 1 188 ? -14.262 7.821 20.291 1.00 94.44 188 ILE A CA 1
ATOM 1517 C C . ILE A 1 188 ? -14.089 8.424 21.685 1.00 94.44 188 ILE A C 1
ATOM 1519 O O . ILE A 1 188 ? -13.173 8.044 22.414 1.00 94.44 188 ILE A O 1
ATOM 1523 N N . LYS A 1 189 ? -14.950 9.373 22.064 1.00 91.00 189 LYS A N 1
ATOM 1524 C CA . LYS A 1 189 ? -14.821 10.100 23.338 1.00 91.00 189 LYS A CA 1
ATOM 1525 C C . LYS A 1 189 ? -15.127 9.240 24.561 1.00 91.00 189 LYS A C 1
ATOM 1527 O O . LYS A 1 189 ? -14.609 9.514 25.638 1.00 91.00 189 LYS A O 1
ATOM 1532 N N . ASP A 1 190 ? -15.987 8.238 24.410 1.00 90.00 190 ASP A N 1
ATOM 1533 C CA . ASP A 1 190 ? -16.459 7.420 25.526 1.00 90.00 190 ASP A CA 1
ATOM 1534 C C . ASP A 1 190 ? -16.720 5.967 25.086 1.00 90.00 190 ASP A C 1
ATOM 1536 O O . ASP A 1 190 ? -17.868 5.498 25.085 1.00 90.00 190 ASP A O 1
ATOM 1540 N N . PRO A 1 191 ? -15.655 5.253 24.673 1.00 93.56 191 PRO A N 1
ATOM 1541 C CA . PRO A 1 191 ? -15.778 3.935 24.081 1.00 93.56 191 PRO A CA 1
ATOM 1542 C C . PRO A 1 191 ? -16.133 2.877 25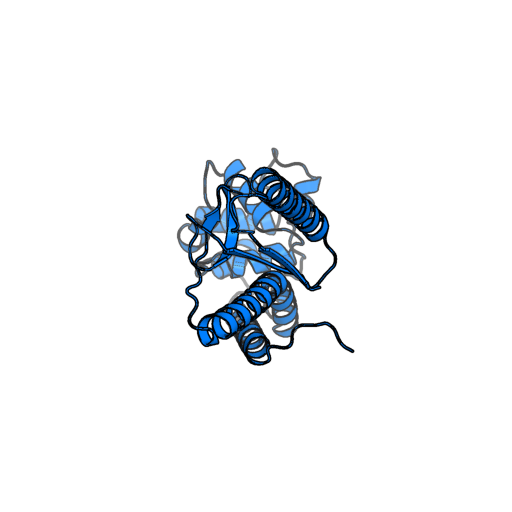.128 1.00 93.56 191 PRO A C 1
ATOM 1544 O O . PRO A 1 191 ? -15.726 2.942 26.288 1.00 93.56 191 PRO A O 1
ATOM 1547 N N . VAL A 1 192 ? -16.864 1.862 24.687 1.00 92.94 192 VAL A N 1
ATOM 1548 C CA . VAL A 1 192 ? -17.143 0.609 25.400 1.00 92.94 192 VAL A CA 1
ATOM 1549 C C . VAL A 1 192 ? -16.406 -0.548 24.737 1.00 92.94 192 VAL A C 1
ATOM 1551 O O . VAL A 1 192 ? -15.944 -1.443 25.435 1.00 92.94 192 VAL A O 1
ATOM 1554 N N . LEU A 1 193 ? -16.250 -0.519 23.415 1.00 94.81 193 LEU A N 1
ATOM 1555 C CA . LEU A 1 193 ? -15.539 -1.536 22.649 1.00 94.81 193 LEU A CA 1
ATOM 1556 C C . LEU A 1 193 ? -14.585 -0.866 21.658 1.00 94.81 193 LEU A C 1
ATOM 1558 O O . LEU A 1 193 ? -14.935 0.105 20.989 1.00 94.81 193 LEU A O 1
ATOM 1562 N N . LEU A 1 194 ? -13.376 -1.410 21.591 1.00 96.31 194 LEU A N 1
ATOM 1563 C CA . LEU A 1 194 ? -12.325 -1.063 20.648 1.00 96.31 194 LEU A CA 1
ATOM 1564 C C . LEU A 1 194 ? -11.954 -2.334 19.887 1.00 96.31 194 LEU A C 1
ATOM 1566 O O . LEU A 1 194 ? -11.581 -3.325 20.519 1.00 96.31 194 LEU A O 1
ATOM 1570 N N . VAL A 1 195 ? -12.039 -2.309 18.561 1.00 94.69 195 VAL A N 1
ATOM 1571 C CA . VAL A 1 195 ? -11.615 -3.418 17.700 1.00 94.69 195 VAL A CA 1
ATOM 1572 C C . VAL A 1 195 ? -10.485 -2.944 16.799 1.00 94.69 195 VAL A C 1
ATOM 1574 O O . VAL A 1 195 ? -10.607 -1.925 16.118 1.00 94.69 195 VAL A O 1
ATOM 1577 N N . MET A 1 196 ? -9.388 -3.694 16.811 1.00 92.12 196 MET A N 1
ATOM 1578 C CA . MET A 1 196 ? -8.285 -3.554 15.863 1.00 92.12 196 MET A CA 1
ATOM 1579 C C . MET A 1 196 ? -8.337 -4.712 14.879 1.00 92.12 196 MET A C 1
ATOM 1581 O O . MET A 1 196 ? -8.392 -5.866 15.309 1.00 92.12 196 MET A O 1
ATOM 1585 N N . VAL A 1 197 ? -8.281 -4.411 13.585 1.00 87.75 197 VAL A N 1
ATOM 1586 C CA . VAL A 1 197 ? -8.299 -5.413 12.517 1.00 87.75 197 VAL A CA 1
ATOM 1587 C C . VAL A 1 197 ? -6.970 -5.364 11.776 1.00 87.75 197 VAL A C 1
ATOM 1589 O O . VAL A 1 197 ? -6.556 -4.342 11.233 1.00 87.75 197 VAL A O 1
ATOM 1592 N N . SER A 1 198 ? -6.256 -6.485 11.747 1.00 80.94 198 SER A N 1
ATOM 1593 C CA . SER A 1 198 ? -5.021 -6.613 10.982 1.00 80.94 198 SER A CA 1
ATOM 1594 C C . SER A 1 198 ? -5.021 -7.906 10.187 1.00 80.94 198 SER A C 1
ATOM 1596 O O . SER A 1 198 ? -4.873 -8.980 10.758 1.00 80.94 198 SER A O 1
ATOM 1598 N N . TYR A 1 199 ? -5.065 -7.772 8.863 1.00 81.75 199 TYR A N 1
ATOM 1599 C CA . TYR A 1 199 ? -4.901 -8.878 7.928 1.00 81.75 199 TYR A CA 1
ATOM 1600 C C . TYR A 1 199 ? -3.548 -8.811 7.209 1.00 81.75 199 TYR A C 1
ATOM 1602 O O . TYR A 1 199 ? -3.100 -7.728 6.807 1.00 81.75 199 TYR A O 1
ATOM 1610 N N . SER A 1 200 ? -2.879 -9.952 7.044 1.00 75.50 200 SER A N 1
ATOM 1611 C CA . SER A 1 200 ? -1.653 -10.059 6.245 1.00 75.50 200 SER A CA 1
ATOM 1612 C C . SER A 1 200 ? -1.443 -11.478 5.728 1.00 75.50 200 SER A C 1
ATOM 1614 O O . SER A 1 200 ? -1.151 -12.367 6.511 1.00 75.50 200 SER A O 1
ATOM 1616 N N . LEU A 1 201 ? -1.445 -11.648 4.404 1.00 71.19 201 LEU A N 1
ATOM 1617 C CA . LEU A 1 201 ? -1.288 -12.940 3.710 1.00 71.19 201 LEU A CA 1
ATOM 1618 C C . LEU A 1 201 ? 0.005 -13.702 4.019 1.00 71.19 201 LEU A C 1
ATOM 1620 O O . LEU A 1 201 ? 0.059 -14.918 3.892 1.00 71.19 201 LEU A O 1
ATOM 1624 N N . THR A 1 202 ? 1.084 -12.983 4.327 1.00 66.81 202 THR A N 1
ATOM 1625 C CA . THR A 1 202 ? 2.401 -13.584 4.564 1.00 66.81 202 THR A CA 1
ATOM 1626 C C . THR A 1 202 ? 2.968 -13.108 5.881 1.00 66.81 202 THR A C 1
ATOM 1628 O O . THR A 1 202 ? 2.830 -11.925 6.222 1.00 66.81 202 THR A O 1
ATOM 1631 N N . THR A 1 203 ? 3.705 -13.983 6.565 1.00 64.00 203 THR A N 1
ATOM 1632 C CA . THR A 1 203 ? 4.437 -13.587 7.762 1.00 64.00 203 THR A CA 1
ATOM 1633 C C . THR A 1 203 ? 5.478 -12.527 7.434 1.00 64.00 203 THR A C 1
ATOM 1635 O O . THR A 1 203 ? 6.404 -12.777 6.662 1.00 64.00 203 THR A O 1
ATOM 1638 N N . SER A 1 204 ? 5.335 -11.332 8.003 1.00 66.06 204 SER A N 1
ATOM 1639 C CA . SER A 1 204 ? 6.253 -10.215 7.770 1.00 66.06 204 SER A CA 1
ATOM 1640 C C . SER A 1 204 ? 6.660 -9.567 9.087 1.00 66.06 204 SER A C 1
ATOM 1642 O O . SER A 1 204 ? 5.919 -9.596 10.066 1.00 66.06 204 SER A O 1
ATOM 1644 N N . SER A 1 205 ? 7.826 -8.920 9.119 1.00 66.44 205 SER A N 1
ATOM 1645 C CA . SER A 1 205 ? 8.267 -8.137 10.285 1.00 66.44 205 SER A CA 1
ATOM 1646 C C . SER A 1 205 ? 7.260 -7.046 10.685 1.00 66.44 205 SER A C 1
ATOM 1648 O O . SER A 1 205 ? 7.184 -6.663 11.854 1.00 66.44 205 SER A O 1
ATOM 1650 N N . LEU A 1 206 ? 6.432 -6.590 9.737 1.00 69.69 206 LEU A N 1
ATOM 1651 C CA . LEU A 1 206 ? 5.321 -5.673 9.984 1.00 69.69 206 LEU A CA 1
ATOM 1652 C C . LEU A 1 206 ? 4.232 -6.296 10.864 1.00 69.69 206 LEU A C 1
ATOM 1654 O O . LEU A 1 206 ? 3.674 -5.589 11.701 1.00 69.69 206 LEU A O 1
ATOM 1658 N N . GLN A 1 207 ? 3.963 -7.600 10.744 1.00 71.88 207 GLN A N 1
ATOM 1659 C CA . GLN A 1 207 ? 3.028 -8.287 11.641 1.00 71.88 207 GLN A CA 1
ATOM 1660 C C . GLN A 1 207 ? 3.534 -8.260 13.085 1.00 71.88 207 GLN A C 1
ATOM 1662 O O . GLN A 1 207 ? 2.769 -7.943 13.990 1.00 71.88 207 GLN A O 1
ATOM 1667 N N . SER A 1 208 ? 4.827 -8.516 13.315 1.00 78.62 208 SER A N 1
ATOM 1668 C CA . SER A 1 208 ? 5.408 -8.457 14.664 1.00 78.62 208 SER A CA 1
ATOM 1669 C C . SER A 1 208 ? 5.321 -7.051 15.260 1.00 78.62 208 SER A C 1
ATOM 1671 O O . SER A 1 208 ? 4.996 -6.898 16.437 1.00 78.62 208 SER A O 1
ATOM 1673 N N . SER A 1 209 ? 5.559 -6.014 14.448 1.00 81.75 209 SER A N 1
ATOM 1674 C CA . SER A 1 209 ? 5.387 -4.620 14.876 1.00 81.75 209 SER A CA 1
ATOM 1675 C C . SER A 1 209 ? 3.938 -4.320 15.267 1.00 81.75 209 SER A C 1
ATOM 1677 O O . SER A 1 209 ? 3.706 -3.781 16.348 1.00 81.75 209 SER A O 1
ATOM 1679 N N . LYS A 1 210 ? 2.962 -4.711 14.434 1.00 82.06 210 LYS A N 1
ATOM 1680 C CA . LYS A 1 210 ? 1.530 -4.516 14.713 1.00 82.06 210 LYS A CA 1
ATOM 1681 C C . LYS A 1 210 ? 1.070 -5.284 15.951 1.00 82.06 210 LYS A C 1
ATOM 1683 O O . LYS A 1 210 ? 0.390 -4.720 16.801 1.00 82.06 210 LYS A O 1
ATOM 1688 N N . ALA A 1 211 ? 1.493 -6.537 16.103 1.00 82.69 211 ALA A N 1
ATOM 1689 C CA . ALA A 1 211 ? 1.161 -7.351 17.269 1.00 82.69 211 ALA A CA 1
ATOM 1690 C C . ALA A 1 211 ? 1.704 -6.728 18.566 1.00 82.69 211 ALA A C 1
ATOM 1692 O O . ALA A 1 211 ? 0.994 -6.651 19.570 1.00 82.69 211 ALA A O 1
ATOM 1693 N N . ASN A 1 212 ? 2.944 -6.226 18.543 1.00 87.56 212 ASN A N 1
ATOM 1694 C CA . ASN A 1 212 ? 3.522 -5.502 19.677 1.00 87.56 212 ASN A CA 1
ATOM 1695 C C . ASN A 1 212 ? 2.749 -4.216 19.986 1.00 87.56 212 ASN A C 1
ATOM 1697 O O . ASN A 1 212 ? 2.491 -3.919 21.153 1.00 87.56 212 ASN A O 1
ATOM 1701 N N . GLU A 1 213 ? 2.350 -3.472 18.956 1.00 89.12 213 GLU A N 1
ATOM 1702 C CA . GLU A 1 213 ? 1.551 -2.261 19.107 1.00 89.12 213 GLU A CA 1
ATOM 1703 C C . GLU A 1 213 ? 0.190 -2.549 19.755 1.00 89.12 213 GLU A C 1
ATOM 1705 O O . GLU A 1 213 ? -0.164 -1.922 20.757 1.00 89.12 213 GLU A O 1
ATOM 1710 N N . GLN A 1 214 ? -0.537 -3.539 19.241 1.00 90.12 214 GLN A N 1
ATOM 1711 C CA . GLN A 1 214 ? -1.842 -3.958 19.754 1.00 90.12 214 GLN A CA 1
ATOM 1712 C C . GLN A 1 214 ? -1.736 -4.514 21.180 1.00 90.12 214 GLN A C 1
ATOM 1714 O O . GLN A 1 214 ? -2.609 -4.268 22.013 1.00 90.12 214 GLN A O 1
ATOM 1719 N N . ARG A 1 215 ? -0.633 -5.194 21.517 1.00 91.19 215 ARG A N 1
ATOM 1720 C CA . ARG A 1 215 ? -0.354 -5.642 22.889 1.00 91.19 215 ARG A CA 1
ATOM 1721 C C . ARG A 1 215 ? -0.177 -4.471 23.855 1.00 91.19 215 ARG A C 1
ATOM 1723 O O . ARG A 1 215 ? -0.674 -4.531 24.978 1.00 91.19 215 ARG A O 1
ATOM 1730 N N . GLN A 1 216 ? 0.500 -3.402 23.435 1.00 93.25 216 GLN A N 1
ATOM 1731 C CA . GLN A 1 216 ? 0.606 -2.182 24.243 1.00 93.25 216 GLN A CA 1
ATOM 1732 C C . GLN A 1 216 ? -0.767 -1.538 24.457 1.00 93.25 216 GLN A C 1
ATOM 1734 O O . GLN A 1 216 ? -1.085 -1.157 25.580 1.00 93.25 216 GLN A O 1
ATOM 1739 N N . MET A 1 217 ? -1.595 -1.461 23.410 1.00 94.25 217 MET A N 1
ATOM 1740 C CA . MET A 1 217 ? -2.957 -0.914 23.501 1.00 94.25 217 MET A CA 1
ATOM 1741 C C . MET A 1 217 ? -3.821 -1.717 24.476 1.00 94.25 217 MET A C 1
ATOM 1743 O O . MET A 1 217 ? -4.468 -1.140 25.348 1.00 94.25 217 MET A O 1
ATOM 1747 N N . TYR A 1 218 ? -3.769 -3.048 24.390 1.00 94.38 218 TYR A N 1
ATOM 1748 C CA . TYR A 1 218 ? -4.440 -3.936 25.335 1.00 94.38 218 TYR A CA 1
ATOM 1749 C C . TYR A 1 218 ? -4.019 -3.652 26.784 1.00 94.38 218 TYR A C 1
ATOM 1751 O O . TYR A 1 218 ? -4.877 -3.515 27.657 1.00 94.38 218 TYR A O 1
ATOM 1759 N N . ASN A 1 219 ? -2.715 -3.513 27.045 1.00 94.62 219 ASN A N 1
ATOM 1760 C CA . ASN A 1 219 ? -2.213 -3.219 28.389 1.00 94.62 219 ASN A CA 1
ATOM 1761 C C . ASN A 1 219 ? -2.744 -1.875 28.917 1.00 94.62 219 ASN A C 1
ATOM 1763 O O . ASN A 1 219 ? -3.202 -1.819 30.057 1.00 94.62 219 ASN A O 1
ATOM 1767 N N . MET A 1 220 ? -2.778 -0.830 28.083 1.00 94.38 220 MET A N 1
ATOM 1768 C CA . MET A 1 220 ? -3.340 0.479 28.453 1.00 94.38 220 MET A CA 1
ATOM 1769 C C . MET A 1 220 ? -4.830 0.381 28.817 1.00 94.38 220 MET A C 1
ATOM 1771 O O . MET A 1 220 ? -5.269 0.936 29.826 1.00 94.38 220 MET A O 1
ATOM 1775 N N . VAL A 1 221 ? -5.613 -0.381 28.045 1.00 94.12 221 VAL A N 1
ATOM 1776 C CA . VAL A 1 221 ? -7.035 -0.624 28.343 1.00 94.12 221 VAL A CA 1
ATOM 1777 C C . VAL A 1 221 ? -7.198 -1.375 29.668 1.00 94.12 221 VAL A C 1
ATOM 1779 O O . VAL A 1 221 ? -8.052 -1.018 30.481 1.00 94.12 221 VAL A O 1
ATOM 1782 N N . GLN A 1 222 ? -6.360 -2.380 29.933 1.00 93.31 222 GLN A N 1
ATOM 1783 C CA . GLN A 1 222 ? -6.380 -3.122 31.198 1.00 93.31 222 GLN A CA 1
ATOM 1784 C C . GLN A 1 222 ? -6.044 -2.232 32.398 1.00 93.31 222 GLN A C 1
ATOM 1786 O O . GLN A 1 222 ? -6.757 -2.264 33.404 1.00 93.31 222 GLN A O 1
ATOM 1791 N N . GLU A 1 223 ? -5.003 -1.407 32.302 1.00 91.81 223 GLU A N 1
ATOM 1792 C CA . GLU A 1 223 ? -4.629 -0.438 33.340 1.00 91.81 223 GLU A CA 1
ATOM 1793 C C . GLU A 1 223 ? -5.762 0.554 33.613 1.00 91.81 223 GLU A C 1
ATOM 1795 O O . GLU A 1 223 ? -6.136 0.791 34.766 1.00 91.81 223 GLU A O 1
ATOM 1800 N N . ARG A 1 224 ? -6.385 1.070 32.551 1.00 88.88 224 ARG A N 1
ATOM 1801 C CA . ARG A 1 224 ? -7.524 1.984 32.639 1.00 88.88 224 ARG A CA 1
ATOM 1802 C C . ARG A 1 224 ? -8.778 1.340 33.238 1.00 88.88 224 ARG A C 1
ATOM 1804 O O . ARG A 1 224 ? -9.540 2.023 33.928 1.00 88.88 224 ARG A O 1
ATOM 1811 N N . ASN A 1 225 ? -9.013 0.058 32.977 1.00 91.81 225 ASN A N 1
ATOM 1812 C CA . ASN A 1 225 ? -10.113 -0.695 33.581 1.00 91.81 225 ASN A CA 1
ATOM 1813 C C . ASN A 1 225 ? -9.859 -0.962 35.069 1.00 91.81 225 ASN A C 1
ATOM 1815 O O . ASN A 1 225 ? -10.777 -0.830 35.878 1.00 91.81 225 ASN A O 1
ATOM 1819 N N . ARG A 1 226 ? -8.617 -1.291 35.450 1.00 88.31 226 ARG A N 1
ATOM 1820 C CA . ARG A 1 226 ? -8.225 -1.485 36.855 1.00 88.31 226 ARG A CA 1
ATOM 1821 C C . ARG A 1 226 ? -8.351 -0.193 37.657 1.00 88.31 226 ARG A C 1
ATOM 1823 O O . ARG A 1 226 ? -8.930 -0.209 38.736 1.00 88.31 226 ARG A O 1
ATOM 1830 N N . SER A 1 227 ? -7.892 0.937 37.122 1.00 84.31 227 SER A N 1
ATOM 1831 C CA . SER A 1 227 ? -7.960 2.226 37.831 1.00 84.31 227 SER A CA 1
ATOM 1832 C C . SER A 1 227 ? -9.385 2.741 38.051 1.00 84.31 227 SER A C 1
ATOM 1834 O O . SER A 1 227 ? -9.598 3.607 38.896 1.00 84.31 227 SER A O 1
ATOM 1836 N N . ARG A 1 228 ? -10.378 2.206 37.326 1.00 78.81 228 ARG A N 1
ATOM 1837 C CA . ARG A 1 228 ? -11.784 2.628 37.414 1.00 78.81 228 ARG A CA 1
ATOM 1838 C C . ARG A 1 228 ? -12.745 1.502 37.801 1.00 78.81 228 ARG A C 1
ATOM 1840 O O . ARG A 1 228 ? -13.933 1.582 37.495 1.00 78.81 228 ARG A O 1
ATOM 1847 N N . LEU A 1 229 ? -12.251 0.498 38.532 1.00 63.62 229 LEU A N 1
ATOM 1848 C CA . LEU A 1 229 ? -13.019 -0.653 39.033 1.00 63.62 229 LEU A CA 1
ATOM 1849 C C . LEU A 1 229 ? -14.363 -0.271 39.686 1.00 63.62 229 LEU A C 1
ATOM 1851 O O . LEU A 1 229 ? -15.345 -0.985 39.512 1.00 63.62 229 LEU A O 1
ATOM 1855 N N . HIS A 1 230 ? -14.428 0.871 40.377 1.00 63.22 230 HIS A N 1
ATOM 1856 C CA . HIS A 1 230 ? -15.628 1.337 41.083 1.00 63.22 230 HIS A CA 1
ATOM 1857 C C . HIS A 1 230 ? -16.594 2.187 40.236 1.00 63.22 230 HIS A C 1
ATOM 1859 O O . HIS A 1 230 ? -17.686 2.493 40.698 1.00 63.22 230 HIS A O 1
ATOM 1865 N N . GLN A 1 231 ? -16.225 2.571 39.006 1.00 66.81 231 GLN A N 1
ATOM 1866 C CA . GLN A 1 231 ? -17.050 3.424 38.132 1.00 66.81 231 GLN A CA 1
ATOM 1867 C C . GLN A 1 231 ? -17.926 2.630 37.144 1.00 66.81 231 GLN A C 1
ATOM 1869 O O . GLN A 1 231 ? -18.578 3.219 36.288 1.00 66.81 231 GLN A O 1
ATOM 1874 N N . GLY A 1 232 ? -17.931 1.295 37.229 1.00 66.38 232 GLY A N 1
ATOM 1875 C CA . GLY A 1 232 ? -18.871 0.409 36.526 1.00 66.38 232 GLY A CA 1
ATOM 1876 C C . GLY A 1 232 ? -18.675 0.242 35.011 1.00 66.38 232 GLY A C 1
ATOM 1877 O O . GLY A 1 232 ? -19.082 -0.781 34.469 1.00 66.38 232 GLY A O 1
ATOM 1878 N N . LYS A 1 233 ? -18.017 1.179 34.316 1.00 79.94 233 LYS A N 1
ATOM 1879 C CA . LYS A 1 233 ? -17.840 1.128 32.856 1.00 79.94 233 LYS A CA 1
ATOM 1880 C C . LYS A 1 233 ? -16.459 0.588 32.465 1.00 79.94 233 LYS A C 1
ATOM 1882 O O . LYS A 1 233 ? -15.453 1.291 32.577 1.00 79.94 233 LYS A O 1
ATOM 1887 N N . LYS A 1 234 ? -16.418 -0.668 32.010 1.00 87.62 234 LYS A N 1
ATOM 1888 C CA . LYS A 1 234 ? -15.224 -1.299 31.424 1.00 87.62 234 LYS A CA 1
ATOM 1889 C C . LYS A 1 234 ? -15.177 -1.051 29.919 1.00 87.62 234 LYS A C 1
ATOM 1891 O O . LYS A 1 234 ? -16.215 -1.042 29.265 1.00 87.62 234 LYS A O 1
ATOM 1896 N N . VAL A 1 235 ? -13.968 -0.896 29.394 1.00 92.62 235 VAL A N 1
ATOM 1897 C CA . VAL A 1 235 ? -13.700 -0.867 27.954 1.00 92.62 235 VAL A CA 1
ATOM 1898 C C . VAL A 1 235 ? -13.177 -2.234 27.527 1.00 92.62 235 VAL A C 1
ATOM 1900 O O . VAL A 1 235 ? -12.249 -2.765 28.140 1.00 92.62 235 VAL A O 1
ATOM 1903 N N . PHE A 1 236 ? -13.765 -2.809 26.489 1.00 94.06 236 PHE A N 1
ATOM 1904 C CA . PHE A 1 236 ? -13.329 -4.056 25.877 1.00 94.06 236 PHE A CA 1
ATOM 1905 C C . PHE A 1 236 ? -12.393 -3.754 24.711 1.00 94.06 236 PHE A C 1
ATOM 1907 O O . PHE A 1 236 ? -12.647 -2.852 23.918 1.00 94.06 236 PHE A O 1
ATOM 1914 N N . PHE A 1 237 ? -11.303 -4.509 24.618 1.00 94.81 237 PHE A N 1
ATOM 1915 C CA . PHE A 1 237 ? -10.361 -4.428 23.509 1.00 94.81 237 PHE A CA 1
ATOM 1916 C C . PHE A 1 237 ? -10.314 -5.782 22.815 1.00 94.81 237 PHE A C 1
ATOM 1918 O O . PHE A 1 237 ? -9.957 -6.783 23.440 1.00 94.81 237 PHE A O 1
ATOM 1925 N N . VAL A 1 238 ? -10.689 -5.801 21.543 1.00 92.88 238 VAL A N 1
ATOM 1926 C CA . VAL A 1 238 ? -10.681 -6.981 20.685 1.00 92.88 238 VAL A CA 1
ATOM 1927 C C . VAL A 1 238 ? -9.624 -6.767 19.619 1.00 92.88 238 VAL A C 1
ATOM 1929 O O . VAL A 1 238 ? -9.594 -5.743 18.940 1.00 92.88 238 VAL A O 1
ATOM 1932 N N . ASN A 1 239 ? -8.738 -7.742 19.488 1.00 88.56 239 ASN A N 1
ATOM 1933 C CA . ASN A 1 239 ? -7.731 -7.737 18.450 1.00 88.56 239 ASN A CA 1
ATOM 1934 C C . ASN A 1 239 ? -8.012 -8.885 17.494 1.00 88.56 239 ASN A C 1
ATOM 1936 O O . ASN A 1 239 ? -7.968 -10.042 17.915 1.00 88.56 239 ASN A O 1
ATOM 1940 N N . VAL A 1 240 ? -8.289 -8.561 16.236 1.00 82.69 240 VAL A N 1
ATOM 1941 C CA . VAL A 1 240 ? -8.434 -9.554 15.181 1.00 82.69 240 VAL A CA 1
ATOM 1942 C C . VAL A 1 240 ? -7.183 -9.509 14.322 1.00 82.69 240 VAL A C 1
ATOM 1944 O O . VAL A 1 240 ? -6.925 -8.538 13.610 1.00 82.69 240 VAL A O 1
ATOM 1947 N N . VAL A 1 241 ? -6.380 -10.560 14.445 1.00 71.25 241 VAL A N 1
ATOM 1948 C CA . VAL A 1 241 ? -5.171 -10.759 13.653 1.00 71.25 241 VAL A CA 1
ATOM 1949 C C . VAL A 1 241 ? -5.389 -12.009 12.830 1.00 71.25 241 VAL A C 1
ATOM 1951 O O . VAL A 1 241 ? -5.577 -13.077 13.408 1.00 71.25 241 VAL A O 1
ATOM 1954 N N . ASP A 1 242 ? -5.364 -11.858 11.513 1.00 67.44 242 ASP A N 1
ATOM 1955 C CA . ASP A 1 242 ? -5.489 -12.978 10.589 1.00 67.44 242 ASP A CA 1
ATOM 1956 C C . ASP A 1 242 ? -4.40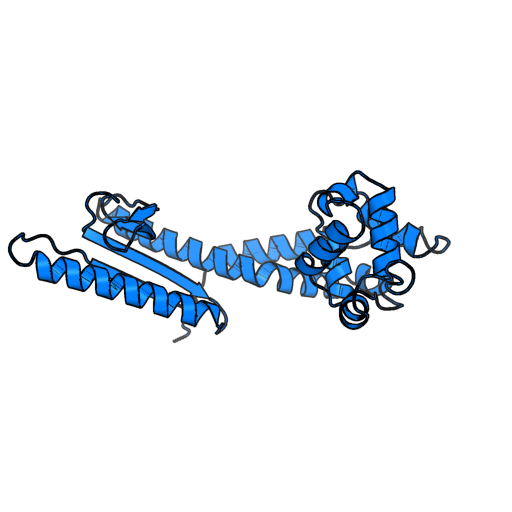3 -12.929 9.502 1.00 67.44 242 ASP A C 1
ATOM 1958 O O . ASP A 1 242 ? -3.926 -11.848 9.117 1.00 67.44 242 ASP A O 1
ATOM 1962 N N . GLY A 1 243 ? -3.955 -14.113 9.082 1.00 54.62 243 GLY A N 1
ATOM 1963 C CA . GLY A 1 243 ? -2.758 -14.325 8.263 1.00 54.62 243 GLY A CA 1
ATOM 1964 C C . GLY A 1 243 ? -2.107 -15.684 8.459 1.00 54.62 243 GLY A C 1
ATOM 1965 O O . GLY A 1 243 ? -1.358 -15.823 9.454 1.00 54.62 243 GLY A O 1
#

Radius of gyration: 24.26 Å; chains: 1; bounding box: 57×45×78 Å